Protein AF-0000000067868676 (afdb_homodimer)

InterPro domains:
  IPR002547 tRNA-binding domain [PF01588] (19-114)
  IPR002547 tRNA-binding domain [PS50886] (13-117)
  IPR008231 Probable chaperone CsaA [TIGR02222] (12-116)
  IPR012340 Nucleic acid-binding, OB-fold [G3DSA:2.40.50.140] (4-117)
  IPR012340 Nucleic acid-binding, OB-fold [SSF50249] (8-116)

Foldseek 3Di:
DPPPDDDDDDPVVVQVFFKFKWAWAFWDWDPPAPATWIWTWTQQDDVQGIWIDIGRQVVPDDGVVRHGFMFIWGQCDPWDDDDPDIGRIGTAADQDPVRHGDTDGDPDDDRRNDGDD/DPPPDDDDDDPVVVQVFFKFKWAWAFWDWDPPAPATWIWTWTQQDDVLGIWIDIGRQVVPDDGVRRHGFMFIWGQPDPWDDDDPDIGRIGTAADQDPVRHGDTDGDPDDDRRNDGDD

pLDDT: mean 93.86, std 10.02, range [31.0, 98.75]

Organism: Synechococcus elongatus (strain ATCC 33912 / PCC 7942 / FACHB-805) (NCBI:txid1140)

Sequence (234 aa):
MEVHPIETITFDKFLKVELRVGKIVDATEFVGARRPAYILHIDFGEEIGVKKSSAQITALYKPEELIGGLVVAVVNFPCKQIGLLMSDCLVTGFQSENREVALCILDKSVLLGSKLLMEVHPIETITFDKFLKVELRVGKIVDATEFVGARRPAYILHIDFGEEIGVKKSSAQITALYKPEELIGGLVVAVVNFPCKQIGLLMSDCLVTGFQSENREVALCILDKSVLLGSKLL

Secondary structure (DSSP, 8-state):
----------HHHHHTS-EEEEEEEEEEE-TT-SS--EEEEEE--TTT-EEEEEE--TTT--HHHHTT-EEEEE--SPPEEETTEEE--EE-EEE-TTSPEEEPB-SS---TTPBP-/----------HHHHHTS-EEEEEEEEEEE-TT-SS--EEEEEE--TTT-EEEEEE--TTT--HHHHTT-EEEEE--SPPEEETTEEE--EE-EEE-TTSPEEEPB-SS---TTPBP-

Radius of gyration: 17.65 Å; Cα contacts (8 Å, |Δi|>4): 571; chains: 2; bounding box: 46×52×44 Å

Solvent-accessible surface area (backbone atoms only — not comparable to full-atom values): 12564 Å² total; per-residue (Å²): 128,83,74,74,75,80,64,64,46,54,69,67,64,52,64,58,52,45,35,26,34,22,31,25,75,38,52,41,78,37,84,85,50,94,55,72,26,30,37,34,34,30,38,18,35,86,88,73,33,73,41,32,26,72,42,67,35,58,89,78,48,53,49,80,73,41,47,71,35,48,36,36,24,39,56,28,44,66,74,40,76,53,89,96,40,71,23,42,34,43,68,34,23,32,38,21,87,85,70,40,46,34,55,36,30,54,90,60,75,55,41,55,42,33,53,66,78,127,84,74,73,76,82,64,64,45,53,69,68,63,52,63,57,50,44,37,25,33,22,31,27,74,40,52,39,79,38,84,87,49,93,57,71,25,31,38,34,33,30,36,19,36,86,88,73,31,70,43,30,25,71,41,66,36,57,88,80,49,52,49,81,72,42,48,72,35,47,38,37,25,38,56,29,44,65,73,40,75,54,88,95,42,70,22,44,36,41,68,34,25,30,39,21,88,84,69,40,46,35,56,38,29,54,91,62,75,55,40,54,42,33,54,66,77

Structure (mmCIF, N/CA/C/O backbone):
data_AF-0000000067868676-model_v1
#
loop_
_entity.id
_entity.type
_entity.pdbx_description
1 polymer 'Secretion chaperone CsaA'
#
loop_
_atom_site.group_PDB
_atom_site.id
_atom_site.type_symbol
_atom_site.label_atom_id
_atom_site.label_alt_id
_atom_site.label_comp_id
_atom_site.label_asym_id
_atom_site.label_entity_id
_atom_site.label_seq_id
_atom_site.pdbx_PDB_ins_code
_atom_site.Cartn_x
_atom_site.Cartn_y
_atom_site.Cartn_z
_atom_site.occupancy
_atom_site.B_iso_or_equiv
_atom_site.auth_seq_id
_atom_site.auth_comp_id
_atom_site.auth_asym_id
_atom_site.auth_atom_id
_atom_site.pdbx_PDB_model_num
ATOM 1 N N . MET A 1 1 ? 29.391 4.324 6.445 1 31 1 MET A N 1
ATOM 2 C CA . MET A 1 1 ? 28.375 3.754 5.566 1 31 1 MET A CA 1
ATOM 3 C C . MET A 1 1 ? 27.719 4.836 4.707 1 31 1 MET A C 1
ATOM 5 O O . MET A 1 1 ? 27.172 5.805 5.234 1 31 1 MET A O 1
ATOM 9 N N . GLU A 1 2 ? 28.172 5.066 3.654 1 40.28 2 GLU A N 1
ATOM 10 C CA . GLU A 1 2 ? 27.75 6.191 2.814 1 40.28 2 GLU A CA 1
ATOM 11 C C . GLU A 1 2 ? 26.234 6.223 2.637 1 40.28 2 GLU A C 1
ATOM 13 O O . GLU A 1 2 ? 25.641 5.246 2.178 1 40.28 2 GLU A O 1
ATOM 18 N N . VAL A 1 3 ? 25.531 6.875 3.377 1 51.59 3 VAL A N 1
ATOM 19 C CA . VAL A 1 3 ? 24.078 6.965 3.25 1 51.59 3 VAL A CA 1
ATOM 20 C C . VAL A 1 3 ? 23.719 7.438 1.844 1 51.59 3 VAL A C 1
ATOM 22 O O . VAL A 1 3 ? 24.094 8.531 1.429 1 51.59 3 VAL A O 1
ATOM 25 N N . HIS A 1 4 ? 23.641 6.574 0.871 1 60.06 4 HIS A N 1
ATOM 26 C CA . HIS A 1 4 ? 23.156 7.035 -0.428 1 60.06 4 HIS A CA 1
ATOM 27 C C . HIS A 1 4 ? 21.875 7.844 -0.288 1 60.06 4 HIS A C 1
ATOM 29 O O . HIS A 1 4 ? 20.891 7.371 0.295 1 60.06 4 HIS A O 1
ATOM 35 N N . PRO A 1 5 ? 21.953 9.039 -0.525 1 73.19 5 PRO A N 1
ATOM 36 C CA . PRO A 1 5 ? 20.781 9.898 -0.345 1 73.19 5 PRO A CA 1
ATOM 37 C C . PRO A 1 5 ? 19.562 9.414 -1.117 1 73.19 5 PRO A C 1
ATOM 39 O O . PRO A 1 5 ? 19.703 8.852 -2.207 1 73.19 5 PRO A O 1
ATOM 42 N N . ILE A 1 6 ? 18.359 9.219 -0.528 1 82.94 6 ILE A N 1
ATOM 43 C CA . ILE A 1 6 ? 17.109 8.875 -1.195 1 82.94 6 ILE A CA 1
ATOM 44 C C . ILE A 1 6 ? 16.75 9.969 -2.197 1 82.94 6 ILE A C 1
ATOM 46 O O . ILE A 1 6 ? 16.625 11.141 -1.831 1 82.94 6 ILE A O 1
ATOM 50 N N . GLU A 1 7 ? 16.734 9.578 -3.525 1 91.62 7 GLU A N 1
ATOM 51 C CA . GLU A 1 7 ? 16.359 10.523 -4.57 1 91.62 7 GLU A CA 1
ATOM 52 C C . GLU A 1 7 ? 14.875 10.867 -4.488 1 91.62 7 GLU A C 1
ATOM 54 O O . GLU A 1 7 ? 14.031 9.984 -4.348 1 91.62 7 GLU A O 1
ATOM 59 N N . THR A 1 8 ? 14.602 12.156 -4.566 1 96.31 8 THR A N 1
ATOM 60 C CA . THR A 1 8 ? 13.211 12.586 -4.488 1 96.31 8 THR A CA 1
ATOM 61 C C . THR A 1 8 ? 12.492 12.336 -5.812 1 96.31 8 THR A C 1
ATOM 63 O O . THR A 1 8 ? 13.133 12.234 -6.863 1 96.31 8 THR A O 1
ATOM 66 N N . ILE A 1 9 ? 11.219 12.141 -5.734 1 96.44 9 ILE A N 1
ATOM 67 C CA . ILE A 1 9 ? 10.375 12.016 -6.918 1 96.44 9 ILE A CA 1
ATOM 68 C C . ILE A 1 9 ? 9.25 13.047 -6.863 1 96.44 9 ILE A C 1
ATOM 70 O O . ILE A 1 9 ? 8.945 13.594 -5.797 1 96.44 9 ILE A O 1
ATOM 74 N N . THR A 1 10 ? 8.672 13.305 -8.047 1 95.25 10 THR A N 1
ATOM 75 C CA . THR A 1 10 ? 7.504 14.172 -8.102 1 95.25 10 THR A CA 1
ATOM 76 C C . THR A 1 10 ? 6.223 13.375 -7.883 1 95.25 10 THR A C 1
ATOM 78 O O . THR A 1 10 ? 6.223 12.148 -8.016 1 95.25 10 THR A O 1
ATOM 81 N N . PHE A 1 11 ? 5.262 14.039 -7.555 1 95 11 PHE A N 1
ATOM 82 C CA . PHE A 1 11 ? 3.957 13.414 -7.395 1 95 11 PHE A CA 1
ATOM 83 C C . PHE A 1 11 ? 3.516 12.742 -8.688 1 95 11 PHE A C 1
ATOM 85 O O . PHE A 1 11 ? 2.945 11.648 -8.656 1 95 11 PHE A O 1
ATOM 92 N N . ASP A 1 12 ? 3.838 13.367 -9.789 1 95.19 12 ASP A N 1
ATOM 93 C CA . ASP A 1 12 ? 3.471 12.812 -11.086 1 95.19 12 ASP A CA 1
ATOM 94 C C . ASP A 1 12 ? 4.156 11.469 -11.328 1 95.19 12 ASP A C 1
ATOM 96 O O . ASP A 1 12 ? 3.559 10.555 -11.898 1 95.19 12 ASP A O 1
ATOM 100 N N . LYS A 1 13 ? 5.383 11.406 -10.992 1 95.31 13 LYS A N 1
ATOM 101 C CA . LYS A 1 13 ? 6.105 10.148 -11.141 1 95.31 13 LYS A CA 1
ATOM 102 C C . LYS A 1 13 ? 5.48 9.047 -10.281 1 95.31 13 LYS A C 1
ATOM 104 O O . LYS A 1 13 ? 5.379 7.898 -10.719 1 95.31 13 LYS A O 1
ATOM 109 N N . PHE A 1 14 ? 5.027 9.43 -9.078 1 97.19 14 PHE A N 1
ATOM 110 C CA . PHE A 1 14 ? 4.332 8.492 -8.203 1 97.19 14 PHE A CA 1
ATOM 111 C C . PHE A 1 14 ? 3.029 8.023 -8.836 1 97.19 14 PHE A C 1
ATOM 113 O O . PHE A 1 14 ? 2.721 6.828 -8.828 1 97.19 14 PHE A O 1
ATOM 120 N N . LEU A 1 15 ? 2.342 8.898 -9.484 1 95.69 15 LEU A N 1
ATOM 121 C CA . LEU A 1 15 ? 1.025 8.594 -10.031 1 95.69 15 LEU A CA 1
ATOM 122 C C . LEU A 1 15 ? 1.143 7.672 -11.242 1 95.69 15 LEU A C 1
ATOM 124 O O . LEU A 1 15 ? 0.156 7.062 -11.656 1 95.69 15 LEU A O 1
ATOM 128 N N . LYS A 1 16 ? 2.318 7.582 -11.781 1 96.44 16 LYS A N 1
ATOM 129 C CA . LYS A 1 16 ? 2.514 6.699 -12.922 1 96.44 16 LYS A CA 1
ATOM 130 C C . LYS A 1 16 ? 2.471 5.234 -12.5 1 96.44 16 LYS A C 1
ATOM 132 O O . LYS A 1 16 ? 2.26 4.352 -13.336 1 96.44 16 LYS A O 1
ATOM 137 N N . VAL A 1 17 ? 2.771 5.023 -11.242 1 97.69 17 VAL A N 1
ATOM 138 C CA . VAL A 1 17 ? 2.631 3.666 -10.719 1 97.69 17 VAL A CA 1
ATOM 139 C C . VAL A 1 17 ? 1.165 3.383 -10.398 1 97.69 17 VAL A C 1
ATOM 141 O O . VAL A 1 17 ? 0.571 4.043 -9.547 1 97.69 17 VAL A O 1
ATOM 144 N N . GLU A 1 18 ? 0.631 2.443 -11.102 1 97.94 18 GLU A N 1
ATOM 145 C CA . GLU A 1 18 ? -0.762 2.082 -10.867 1 97.94 18 GLU A CA 1
ATOM 146 C C . GLU A 1 18 ? -0.879 1.043 -9.75 1 97.94 18 GLU A C 1
ATOM 148 O O . GLU A 1 18 ? -0.951 -0.158 -10.023 1 97.94 18 GLU A O 1
ATOM 153 N N . LEU A 1 19 ? -0.94 1.564 -8.523 1 98.5 19 LEU A N 1
ATOM 154 C CA . LEU A 1 19 ? -1.227 0.739 -7.352 1 98.5 19 LEU A CA 1
ATOM 155 C C . LEU A 1 19 ? -2.721 0.728 -7.047 1 98.5 19 LEU A C 1
ATOM 157 O O . LEU A 1 19 ? -3.299 1.766 -6.719 1 98.5 19 LEU A O 1
ATOM 161 N N . ARG A 1 20 ? -3.291 -0.424 -7.125 1 98.44 20 ARG A N 1
ATOM 162 C CA . ARG A 1 20 ? -4.738 -0.572 -7.023 1 98.44 20 ARG A CA 1
ATOM 163 C C . ARG A 1 20 ? -5.113 -1.608 -5.969 1 98.44 20 ARG A C 1
ATOM 165 O O . ARG A 1 20 ? -4.363 -2.561 -5.734 1 98.44 20 ARG A O 1
ATOM 172 N N . VAL A 1 21 ? -6.258 -1.355 -5.406 1 98.62 21 VAL A N 1
ATOM 173 C CA . VAL A 1 21 ? -6.766 -2.328 -4.445 1 98.62 21 VAL A CA 1
ATOM 174 C C . VAL A 1 21 ? -7.715 -3.299 -5.148 1 98.62 21 VAL A C 1
ATOM 176 O O . VAL A 1 21 ? -8.516 -2.891 -5.996 1 98.62 21 VAL A O 1
ATOM 179 N N . GLY A 1 22 ? -7.559 -4.559 -4.844 1 98.5 22 GLY A N 1
ATOM 180 C CA . GLY A 1 22 ? -8.414 -5.605 -5.379 1 98.5 22 GLY A CA 1
ATOM 181 C C . GLY A 1 22 ? -8.781 -6.66 -4.352 1 98.5 22 GLY A C 1
ATOM 182 O O . GLY A 1 22 ? -8.195 -6.703 -3.268 1 98.5 22 GLY A O 1
ATOM 183 N N . LYS A 1 23 ? -9.758 -7.441 -4.699 1 98.62 23 LYS A N 1
ATOM 184 C CA . LYS A 1 23 ? -10.219 -8.539 -3.854 1 98.62 23 LYS A CA 1
ATOM 185 C C . LYS A 1 23 ? -9.758 -9.891 -4.402 1 98.62 23 LYS A C 1
ATOM 187 O O . LYS A 1 23 ? -9.969 -10.188 -5.582 1 98.62 23 LYS A O 1
ATOM 192 N N . ILE A 1 24 ? -9.109 -10.664 -3.559 1 98.75 24 ILE A N 1
ATOM 193 C CA . ILE A 1 24 ? -8.711 -12 -3.986 1 98.75 24 ILE A CA 1
ATOM 194 C C . ILE A 1 24 ? -9.945 -12.875 -4.16 1 98.75 24 ILE A C 1
ATOM 196 O O . ILE A 1 24 ? -10.711 -13.078 -3.215 1 98.75 24 ILE A O 1
ATOM 200 N N . VAL A 1 25 ? -10.102 -13.461 -5.289 1 98.75 25 VAL A N 1
ATOM 201 C CA . VAL A 1 25 ? -11.297 -14.266 -5.551 1 98.75 25 VAL A CA 1
ATOM 202 C C . VAL A 1 25 ? -10.906 -15.734 -5.703 1 98.75 25 VAL A C 1
ATOM 204 O O . VAL A 1 25 ? -11.766 -16.625 -5.652 1 98.75 25 VAL A O 1
ATOM 207 N N . ASP A 1 26 ? -9.633 -15.984 -5.91 1 98.62 26 ASP A N 1
ATOM 208 C CA . ASP A 1 26 ? -9.102 -17.344 -5.961 1 98.62 26 ASP A CA 1
ATOM 209 C C . ASP A 1 26 ? -7.633 -17.375 -5.539 1 98.62 26 ASP A C 1
ATOM 211 O O . ASP A 1 26 ? -6.887 -16.438 -5.793 1 98.62 26 ASP A O 1
ATOM 215 N N . ALA A 1 27 ? -7.273 -18.438 -4.91 1 98.5 27 ALA A N 1
ATOM 216 C CA . ALA A 1 27 ? -5.91 -18.672 -4.449 1 98.5 27 ALA A CA 1
ATOM 217 C C . ALA A 1 27 ? -5.578 -20.156 -4.461 1 98.5 27 ALA A C 1
ATOM 219 O O . ALA A 1 27 ? -6.25 -20.953 -3.803 1 98.5 27 ALA A O 1
ATOM 220 N N . THR A 1 28 ? -4.59 -20.484 -5.176 1 97.5 28 THR A N 1
ATOM 221 C CA . THR A 1 28 ? -4.191 -21.875 -5.281 1 97.5 28 THR A CA 1
ATOM 222 C C . THR A 1 28 ? -2.674 -22.016 -5.234 1 97.5 28 THR A C 1
ATOM 224 O O . THR A 1 28 ? -1.951 -21.047 -5.5 1 97.5 28 THR A O 1
ATOM 227 N N . GLU A 1 29 ? -2.229 -23.203 -4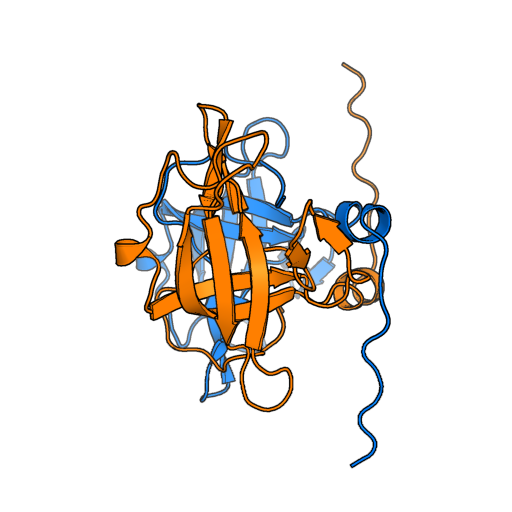.855 1 97 29 GLU A N 1
ATOM 228 C CA . GLU A 1 29 ? -0.792 -23.453 -4.867 1 97 29 GLU A CA 1
ATOM 229 C C . GLU A 1 29 ? -0.238 -23.406 -6.289 1 97 29 GLU A C 1
ATOM 231 O O . GLU A 1 29 ? -0.875 -23.906 -7.223 1 97 29 GLU A O 1
ATOM 236 N N . PHE A 1 30 ? 0.857 -22.766 -6.453 1 95.81 30 PHE A N 1
ATOM 237 C CA . PHE A 1 30 ? 1.561 -22.781 -7.73 1 95.81 30 PHE A CA 1
ATOM 238 C C . PHE A 1 30 ? 2.449 -24.016 -7.848 1 95.81 30 PHE A C 1
ATOM 240 O O . PHE A 1 30 ? 3.639 -23.953 -7.527 1 95.81 30 PHE A O 1
ATOM 247 N N . VAL A 1 31 ? 1.905 -24.984 -8.469 1 91.62 31 VAL A N 1
ATOM 248 C CA . VAL A 1 31 ? 2.627 -26.25 -8.609 1 91.62 31 VAL A CA 1
ATOM 249 C C . VAL A 1 31 ? 3.748 -26.094 -9.633 1 91.62 31 VAL A C 1
ATOM 251 O O . VAL A 1 31 ? 3.521 -25.578 -10.734 1 91.62 31 VAL A O 1
ATOM 254 N N . GLY A 1 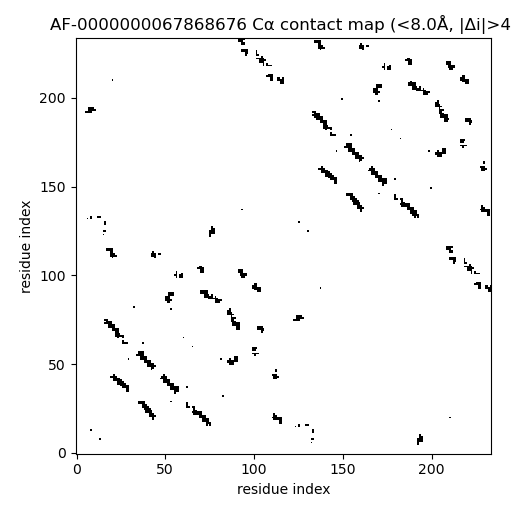32 ? 4.984 -26.391 -9.195 1 88.56 32 GLY A N 1
ATOM 255 C CA . GLY A 1 32 ? 6.098 -26.328 -10.133 1 88.56 32 GLY A CA 1
ATOM 256 C C . GLY A 1 32 ? 6.918 -25.062 -9.992 1 88.56 32 GLY A C 1
ATOM 257 O O . GLY A 1 32 ? 7.938 -24.891 -10.664 1 88.56 32 GLY A O 1
ATOM 258 N N . ALA A 1 33 ? 6.445 -24.234 -9.156 1 89 33 ALA A N 1
ATOM 259 C CA . ALA A 1 33 ? 7.211 -23 -8.93 1 89 33 ALA A CA 1
ATOM 260 C C . ALA A 1 33 ? 8.562 -23.312 -8.297 1 89 33 ALA A C 1
ATOM 262 O O . ALA A 1 33 ? 8.68 -24.234 -7.48 1 89 33 ALA A O 1
ATOM 263 N N . ARG A 1 34 ? 9.5 -22.562 -8.633 1 88.69 34 ARG A N 1
ATOM 264 C CA . ARG A 1 34 ? 10.828 -22.719 -8.055 1 88.69 34 ARG A CA 1
ATOM 265 C C . ARG A 1 34 ? 10.805 -22.516 -6.543 1 88.69 34 ARG A C 1
ATOM 267 O O . ARG A 1 34 ? 11.43 -23.266 -5.793 1 88.69 34 ARG A O 1
ATOM 274 N N . ARG A 1 35 ? 10.094 -21.531 -6.148 1 91.94 35 ARG A N 1
ATOM 275 C CA . ARG A 1 35 ? 9.82 -21.266 -4.738 1 91.94 35 ARG A CA 1
ATOM 276 C C . ARG A 1 35 ? 8.32 -21.312 -4.453 1 91.94 35 ARG A C 1
ATOM 278 O O . ARG A 1 35 ? 7.512 -20.891 -5.281 1 91.94 35 ARG A O 1
ATOM 285 N N . PRO A 1 36 ? 8.039 -21.766 -3.283 1 95.94 36 PRO A N 1
ATOM 286 C CA . PRO A 1 36 ? 6.613 -21.859 -2.963 1 95.94 36 PRO A CA 1
ATOM 287 C C . PRO A 1 36 ? 5.879 -20.547 -3.178 1 95.94 36 PRO A C 1
ATOM 289 O O . PRO A 1 36 ? 6.316 -19.5 -2.68 1 95.94 36 PRO A O 1
ATOM 292 N N . ALA A 1 37 ? 4.77 -20.672 -3.867 1 96.94 37 ALA A N 1
ATOM 293 C CA . ALA A 1 37 ? 3.979 -19.5 -4.199 1 96.94 37 ALA A CA 1
ATOM 294 C C . ALA A 1 37 ? 2.516 -19.859 -4.43 1 96.94 37 ALA A C 1
ATOM 296 O O . ALA A 1 37 ? 2.18 -21.047 -4.559 1 96.94 37 ALA A O 1
ATOM 297 N N . TYR A 1 38 ? 1.744 -18.875 -4.367 1 97.69 38 TYR A N 1
ATOM 298 C CA . TYR A 1 38 ? 0.343 -19.031 -4.742 1 97.69 38 TYR A CA 1
ATOM 299 C C . TYR A 1 38 ? 0.058 -18.359 -6.082 1 97.69 38 TYR A C 1
ATOM 301 O O . TYR A 1 38 ? 0.666 -17.344 -6.414 1 97.69 38 TYR A O 1
ATOM 309 N N . ILE A 1 39 ? -0.845 -18.938 -6.82 1 97.5 39 ILE A N 1
ATOM 310 C CA . ILE A 1 39 ? -1.511 -18.234 -7.914 1 97.5 39 ILE A CA 1
ATOM 311 C C . ILE A 1 39 ? -2.752 -17.516 -7.387 1 97.5 39 ILE A C 1
ATOM 313 O O . ILE A 1 39 ? -3.637 -18.141 -6.801 1 97.5 39 ILE A O 1
ATOM 317 N N . LEU A 1 40 ? -2.762 -16.25 -7.633 1 98.25 40 LEU A N 1
ATOM 318 C CA . LEU A 1 40 ? -3.881 -15.453 -7.152 1 98.25 40 LEU A CA 1
ATOM 319 C C . LEU A 1 40 ? -4.668 -14.867 -8.32 1 98.25 40 LEU A C 1
ATOM 321 O O . LEU A 1 40 ? -4.082 -14.422 -9.312 1 98.25 40 LEU A O 1
ATOM 325 N N . HIS A 1 41 ? -5.941 -14.922 -8.195 1 98.62 41 HIS A N 1
ATOM 326 C CA . HIS A 1 41 ? -6.852 -14.125 -9.016 1 98.62 41 HIS A CA 1
ATOM 327 C C . HIS A 1 41 ? -7.453 -12.977 -8.211 1 98.62 41 HIS A C 1
ATOM 329 O O . HIS A 1 41 ? -8.023 -13.195 -7.137 1 98.62 41 HIS A O 1
ATOM 335 N N . ILE A 1 42 ? -7.281 -11.844 -8.781 1 98.69 42 ILE A N 1
ATOM 336 C CA . ILE A 1 42 ? -7.676 -10.656 -8.023 1 98.69 42 ILE A CA 1
ATOM 337 C C . ILE A 1 42 ? -8.656 -9.82 -8.844 1 98.69 42 ILE A C 1
ATOM 339 O O . ILE A 1 42 ? -8.367 -9.469 -9.992 1 98.69 42 ILE A O 1
ATOM 343 N N . ASP A 1 43 ? -9.812 -9.469 -8.234 1 98.75 43 ASP A N 1
ATOM 344 C CA . ASP A 1 43 ? -10.828 -8.617 -8.852 1 98.75 43 ASP A CA 1
ATOM 345 C C . ASP A 1 43 ? -10.594 -7.148 -8.508 1 98.75 43 ASP A C 1
ATOM 347 O O . ASP A 1 43 ? -10.672 -6.754 -7.344 1 98.75 43 ASP A O 1
ATOM 351 N N . PHE A 1 44 ? -10.383 -6.34 -9.516 1 98.44 44 PHE A N 1
ATOM 352 C CA . PHE A 1 44 ? -10.133 -4.914 -9.328 1 98.44 44 PHE A CA 1
ATOM 353 C C . PHE A 1 44 ? -11.344 -4.094 -9.766 1 98.44 44 PHE A C 1
ATOM 355 O O . PHE A 1 44 ? -11.219 -2.9 -10.055 1 98.44 44 PHE A O 1
ATOM 362 N N . GLY A 1 45 ? -12.422 -4.727 -9.82 1 97.56 45 GLY A N 1
ATOM 363 C CA . GLY A 1 45 ? -13.625 -4.023 -10.227 1 97.56 45 GLY A CA 1
ATOM 364 C C . GLY A 1 45 ? -13.852 -4.047 -11.727 1 97.56 45 GLY A C 1
ATOM 365 O O . GLY A 1 45 ? -13.039 -4.594 -12.477 1 97.56 45 GLY A O 1
ATOM 366 N N . GLU A 1 46 ? -14.891 -3.441 -12.219 1 95.38 46 GLU A N 1
ATOM 367 C CA . GLU A 1 46 ? -15.383 -3.553 -13.586 1 95.38 46 GLU A CA 1
ATOM 368 C C . GLU A 1 46 ? -14.406 -2.926 -14.578 1 95.38 46 GLU A C 1
ATOM 370 O O . GLU A 1 46 ? -14.219 -3.439 -15.688 1 95.38 46 GLU A O 1
ATOM 375 N N . GLU A 1 47 ? -13.82 -1.896 -14.18 1 94.38 47 GLU A N 1
ATOM 376 C CA . GLU A 1 47 ? -12.969 -1.147 -15.102 1 94.38 47 GLU A CA 1
ATOM 377 C C . GLU A 1 47 ? -11.688 -1.916 -15.414 1 94.38 47 GLU A C 1
ATOM 379 O O . GLU A 1 47 ? -11.273 -1.995 -16.578 1 94.38 47 GLU A O 1
ATOM 384 N N . ILE A 1 48 ? -11.141 -2.547 -14.453 1 96.06 48 ILE A N 1
ATOM 385 C CA . ILE A 1 48 ? -9.859 -3.225 -14.633 1 96.06 48 ILE A CA 1
ATOM 386 C C . ILE A 1 48 ? -10.086 -4.723 -14.828 1 96.06 48 ILE A C 1
ATOM 388 O O . ILE A 1 48 ? -9.375 -5.371 -15.594 1 96.06 48 ILE A O 1
ATOM 392 N N . GLY A 1 49 ? -11.031 -5.238 -14.117 1 97.44 49 GLY A N 1
ATOM 393 C CA . GLY A 1 49 ? -11.336 -6.656 -14.211 1 97.44 49 GLY A CA 1
ATOM 394 C C . GLY A 1 49 ? -10.492 -7.52 -13.297 1 97.44 49 GLY A C 1
ATOM 395 O O . GLY A 1 49 ? -9.953 -7.031 -12.297 1 97.44 49 GLY A O 1
ATOM 396 N N . VAL A 1 50 ? -10.5 -8.836 -13.57 1 98.19 50 VAL A N 1
ATOM 397 C CA . VAL A 1 50 ? -9.742 -9.797 -12.773 1 98.19 50 VAL A CA 1
ATOM 398 C C . VAL A 1 50 ? -8.352 -9.984 -13.367 1 98.19 50 VAL A C 1
ATOM 400 O O . VAL A 1 50 ? -8.203 -10.156 -14.578 1 98.19 50 VAL A O 1
ATOM 403 N N . LYS A 1 51 ? -7.375 -9.898 -12.547 1 97.62 51 LYS A N 1
ATOM 404 C CA . LYS A 1 51 ? -5.992 -10.133 -12.953 1 97.62 51 LYS A CA 1
ATOM 405 C C . LYS A 1 51 ? -5.383 -11.305 -12.18 1 97.62 51 LYS A C 1
ATOM 407 O O . LYS A 1 51 ? -5.859 -11.648 -11.094 1 97.62 51 LYS A O 1
ATOM 412 N N . LYS A 1 52 ? -4.312 -11.836 -12.773 1 96.69 52 LYS A N 1
ATOM 413 C CA . LYS A 1 52 ? -3.611 -12.977 -12.188 1 96.69 52 LYS A CA 1
ATOM 414 C C . LYS A 1 52 ? -2.215 -12.578 -11.711 1 96.69 52 LYS A C 1
ATOM 416 O O . LYS A 1 52 ? -1.542 -11.773 -12.359 1 96.69 52 LYS A O 1
ATOM 421 N N . SER A 1 53 ? -1.849 -13.195 -10.609 1 96.88 53 SER A N 1
ATOM 422 C CA . SER A 1 53 ? -0.51 -12.961 -10.07 1 96.88 53 SER A CA 1
ATOM 423 C C . SER A 1 53 ? 0.043 -14.219 -9.406 1 96.88 53 SER A C 1
ATOM 425 O O . SER A 1 53 ? -0.719 -15.07 -8.945 1 96.88 53 SER A O 1
ATOM 427 N N . SER A 1 54 ? 1.318 -14.258 -9.383 1 95.62 54 SER A N 1
ATOM 428 C CA . SER A 1 54 ? 2.027 -15.188 -8.516 1 95.62 54 SER A CA 1
ATOM 429 C C . SER A 1 54 ? 2.623 -14.477 -7.305 1 95.62 54 SER A C 1
ATOM 431 O O . SER A 1 54 ? 3.189 -13.383 -7.438 1 95.62 54 SER A O 1
ATOM 433 N N . ALA A 1 55 ? 2.463 -15.094 -6.141 1 95.94 55 ALA A N 1
ATOM 434 C CA . ALA A 1 55 ? 2.934 -14.43 -4.926 1 95.94 55 ALA A CA 1
ATOM 435 C C . ALA A 1 55 ? 3.604 -15.422 -3.984 1 95.94 55 ALA A C 1
ATOM 437 O O . ALA A 1 55 ? 2.998 -16.422 -3.598 1 95.94 55 ALA A O 1
ATOM 438 N N . GLN A 1 56 ? 4.789 -15.117 -3.656 1 96.06 56 GLN A N 1
ATOM 439 C CA . GLN A 1 56 ? 5.535 -15.945 -2.713 1 96.06 56 GLN A CA 1
ATOM 440 C C . GLN A 1 56 ? 5.195 -15.57 -1.271 1 96.06 56 GLN A C 1
ATOM 442 O O . GLN A 1 56 ? 6.043 -15.039 -0.547 1 96.06 56 GLN A O 1
ATOM 447 N N . ILE A 1 57 ? 4.004 -15.891 -0.829 1 97.38 57 ILE A N 1
ATOM 448 C CA . ILE A 1 57 ? 3.496 -15.461 0.471 1 97.38 57 ILE A CA 1
ATOM 449 C C . ILE A 1 57 ? 3.068 -16.688 1.283 1 97.38 57 ILE A C 1
ATOM 451 O O . ILE A 1 57 ? 2.219 -16.578 2.172 1 97.38 57 ILE A O 1
ATOM 455 N N . THR A 1 58 ? 3.629 -17.828 1.062 1 97.19 58 THR A N 1
ATOM 456 C CA . THR A 1 58 ? 3.176 -19.094 1.623 1 97.19 58 THR A CA 1
ATOM 457 C C . THR A 1 58 ? 3.586 -19.219 3.088 1 97.19 58 THR A C 1
ATOM 459 O O . THR A 1 58 ? 3.018 -20.016 3.834 1 97.19 58 THR A O 1
ATOM 462 N N . ALA A 1 59 ? 4.57 -18.484 3.484 1 96.5 59 ALA A N 1
ATOM 463 C CA . ALA A 1 59 ? 5.074 -18.609 4.848 1 96.5 59 ALA A CA 1
ATOM 464 C C . ALA A 1 59 ? 4.0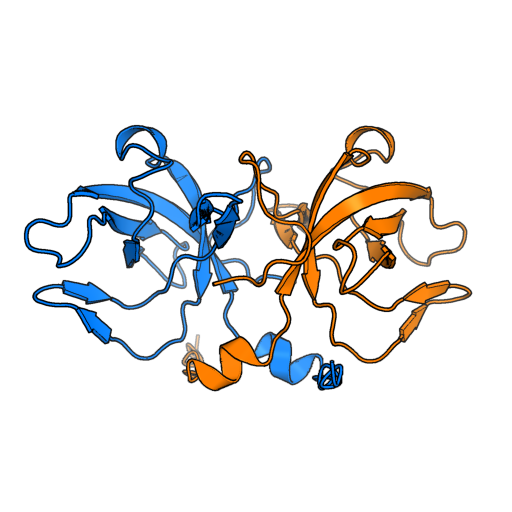94 -18 5.852 1 96.5 59 ALA A C 1
ATOM 466 O O . ALA A 1 59 ? 4.004 -18.469 6.992 1 96.5 59 ALA A O 1
ATOM 467 N N . LEU A 1 60 ? 3.307 -17 5.391 1 97.12 60 LEU A N 1
ATOM 468 C CA . LEU A 1 60 ? 2.516 -16.25 6.359 1 97.12 60 LEU A CA 1
ATOM 469 C C . LEU A 1 60 ? 1.023 -16.453 6.117 1 97.12 60 LEU A C 1
ATOM 471 O O . LEU A 1 60 ? 0.199 -16.094 6.961 1 97.12 60 LEU A O 1
ATOM 475 N N . TYR A 1 61 ? 0.688 -17.047 4.961 1 97.44 61 TYR A N 1
ATOM 476 C CA . TYR A 1 61 ? -0.726 -17.125 4.605 1 97.44 61 TYR A CA 1
ATOM 477 C C . TYR A 1 61 ? -1.079 -18.484 4.039 1 97.44 61 TYR A C 1
ATOM 479 O O . TYR A 1 61 ? -0.284 -19.094 3.316 1 97.44 61 TYR A O 1
ATOM 487 N N . LYS A 1 62 ? -2.314 -18.875 4.301 1 97.69 62 LYS A N 1
ATOM 488 C CA . LYS A 1 62 ? -2.936 -20.016 3.617 1 97.69 62 LYS A CA 1
ATOM 489 C C . LYS A 1 62 ? -3.939 -19.531 2.57 1 97.69 62 LYS A C 1
ATOM 491 O O . LYS A 1 62 ? -4.57 -18.484 2.734 1 97.69 62 LYS A O 1
ATOM 496 N N . PRO A 1 63 ? -4.078 -20.297 1.556 1 97.62 63 PRO A N 1
ATOM 497 C CA . PRO A 1 63 ? -4.977 -19.875 0.479 1 97.62 63 PRO A CA 1
ATOM 498 C C . PRO A 1 63 ? -6.375 -19.516 0.98 1 97.62 63 PRO A C 1
ATOM 500 O O . PRO A 1 63 ? -6.949 -18.5 0.572 1 97.62 63 PRO A O 1
ATOM 503 N N . GLU A 1 64 ? -6.895 -20.328 1.883 1 97 64 GLU A N 1
ATOM 504 C CA . GLU A 1 64 ? -8.258 -20.141 2.365 1 97 64 GLU A CA 1
ATOM 505 C C . GLU A 1 64 ? -8.414 -18.828 3.127 1 97 64 GLU A C 1
ATOM 507 O O . GLU A 1 64 ? 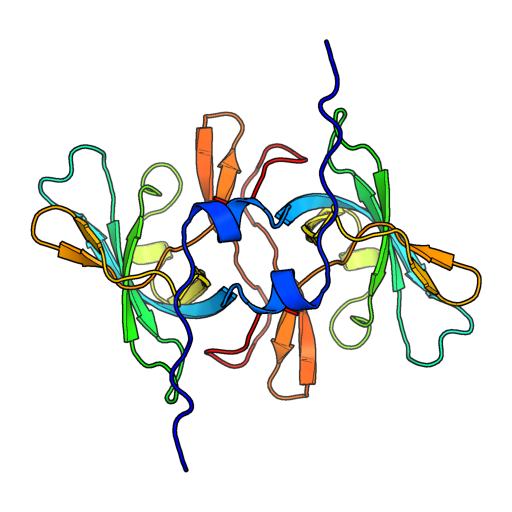-9.492 -18.234 3.145 1 97 64 GLU A O 1
ATOM 512 N N . GLU A 1 65 ? -7.371 -18.297 3.707 1 96.38 65 GLU A N 1
ATOM 513 C CA . GLU A 1 65 ? -7.391 -17.062 4.477 1 96.38 65 GLU A CA 1
ATOM 514 C C . GLU A 1 65 ? -7.32 -15.844 3.562 1 96.38 65 GLU A C 1
ATOM 516 O O . GLU A 1 65 ? -7.637 -14.727 3.98 1 96.38 65 GLU A O 1
ATOM 521 N N . LEU A 1 66 ? -6.883 -16.141 2.408 1 98 66 LEU A N 1
ATOM 522 C CA . LEU A 1 66 ? -6.633 -15.047 1.475 1 98 66 LEU A CA 1
ATOM 523 C C . LEU A 1 66 ? -7.891 -14.695 0.688 1 98 66 LEU A C 1
ATOM 525 O O . LEU A 1 66 ? -8.125 -13.531 0.356 1 98 66 LEU A O 1
ATOM 529 N N . ILE A 1 67 ? -8.703 -15.727 0.443 1 98.44 67 ILE A N 1
ATOM 530 C CA . ILE A 1 67 ? -9.867 -15.539 -0.416 1 98.44 67 ILE A CA 1
ATOM 531 C C . ILE A 1 67 ? -10.844 -14.57 0.244 1 98.44 67 ILE A C 1
ATOM 533 O O . ILE A 1 67 ? -11.172 -14.719 1.422 1 98.44 67 ILE A O 1
ATOM 537 N N . GLY A 1 68 ? -11.219 -13.562 -0.446 1 97.81 68 GLY A N 1
ATOM 538 C CA . GLY A 1 68 ? -12.133 -12.547 0.052 1 97.81 68 GLY A CA 1
ATOM 539 C C . GLY A 1 68 ? -11.43 -11.328 0.609 1 97.81 68 GLY A C 1
ATOM 540 O O . GLY A 1 68 ? -12.055 -10.281 0.821 1 97.81 68 GLY A O 1
ATOM 541 N N . GLY A 1 69 ? -10.141 -11.469 0.856 1 97.44 69 GLY A N 1
ATOM 542 C CA . GLY A 1 69 ? -9.367 -10.359 1.398 1 97.44 69 GLY A CA 1
ATOM 543 C C . GLY A 1 69 ? -8.977 -9.336 0.353 1 97.44 69 GLY A C 1
ATOM 544 O O . GLY A 1 69 ? -8.914 -9.648 -0.839 1 97.44 69 GLY A O 1
ATOM 545 N N . LEU A 1 70 ? -8.789 -8.094 0.792 1 98.25 70 LEU A N 1
ATOM 546 C CA . LEU A 1 70 ? -8.297 -7.02 -0.069 1 98.25 70 LEU A CA 1
ATOM 547 C C . LEU A 1 70 ? -6.773 -6.965 -0.059 1 98.25 70 LEU A C 1
ATOM 549 O O . LEU A 1 70 ? -6.148 -7.152 0.987 1 98.25 70 LEU A O 1
ATOM 553 N N . VAL A 1 71 ? -6.223 -6.703 -1.247 1 98.5 71 VAL A N 1
ATOM 554 C CA . VAL A 1 71 ? -4.777 -6.578 -1.394 1 98.5 71 VAL A CA 1
ATOM 555 C C . VAL A 1 71 ? -4.453 -5.414 -2.328 1 98.5 71 VAL A C 1
ATOM 557 O O . VAL A 1 71 ? -5.328 -4.914 -3.037 1 98.5 71 VAL A O 1
ATOM 560 N N . VAL A 1 72 ? -3.197 -5.031 -2.287 1 98.69 72 VAL A N 1
ATOM 561 C CA . VAL A 1 72 ? -2.705 -3.947 -3.131 1 98.69 72 VAL A CA 1
ATOM 562 C C . VAL A 1 72 ? -1.731 -4.504 -4.168 1 98.69 72 VAL A C 1
ATOM 564 O O . VAL A 1 72 ? -0.842 -5.289 -3.836 1 98.69 72 VAL A O 1
ATOM 567 N N . ALA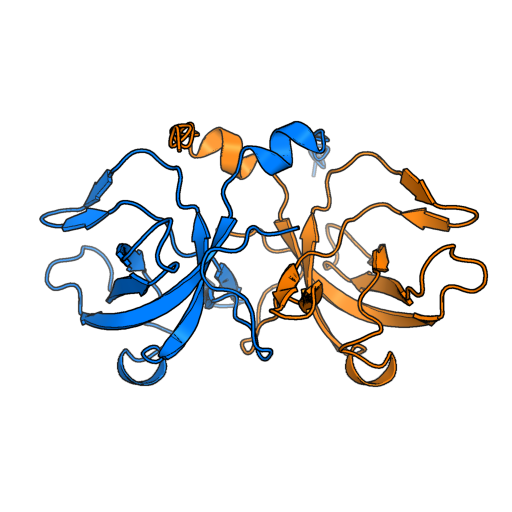 A 1 73 ? -1.924 -4.102 -5.43 1 98.62 73 ALA A N 1
ATOM 568 C CA . ALA A 1 73 ? -1.069 -4.613 -6.496 1 98.62 73 ALA A CA 1
ATOM 569 C C . ALA A 1 73 ? -0.725 -3.516 -7.5 1 98.62 73 ALA A C 1
ATOM 571 O O . ALA A 1 73 ? -1.5 -2.574 -7.688 1 98.62 73 ALA A O 1
ATOM 572 N N . VAL A 1 74 ? 0.432 -3.633 -8.039 1 98.44 74 VAL A N 1
ATOM 573 C CA . VAL A 1 74 ? 0.746 -2.865 -9.242 1 98.44 74 VAL A CA 1
ATOM 574 C C . VAL A 1 74 ? 0.091 -3.516 -10.453 1 98.44 74 VAL A C 1
ATOM 576 O O . VAL A 1 74 ? 0.302 -4.699 -10.727 1 98.44 74 VAL A O 1
ATOM 579 N N . VAL A 1 75 ? -0.681 -2.693 -11.258 1 98 75 VAL A N 1
ATOM 580 C CA . VAL A 1 75 ? -1.471 -3.348 -12.297 1 98 75 VAL A CA 1
ATOM 581 C C . VAL A 1 75 ? -0.981 -2.906 -13.672 1 98 75 VAL A C 1
ATOM 583 O O . VAL A 1 75 ? -1.558 -3.285 -14.695 1 98 75 VAL A O 1
ATOM 586 N N . ASN A 1 76 ? 0.08 -2.135 -13.695 1 97.56 76 ASN A N 1
ATOM 587 C CA . ASN A 1 76 ? 0.486 -1.648 -15.008 1 97.56 76 ASN A CA 1
ATOM 588 C C . ASN A 1 76 ? 1.933 -2.02 -15.32 1 97.56 76 ASN A C 1
ATOM 590 O O . ASN A 1 76 ? 2.66 -1.238 -15.938 1 97.56 76 ASN A O 1
ATOM 594 N N . PHE A 1 77 ? 2.379 -3.119 -14.875 1 96.75 77 PHE A N 1
ATOM 595 C CA . PHE A 1 77 ? 3.574 -3.742 -15.43 1 96.75 77 PHE A CA 1
ATOM 596 C C . PHE A 1 77 ? 3.25 -4.469 -16.734 1 96.75 77 PHE A C 1
ATOM 598 O O . PHE A 1 77 ? 2.119 -4.91 -16.938 1 96.75 77 PHE A O 1
ATOM 605 N N . PRO A 1 78 ? 4.293 -4.551 -17.547 1 94.12 78 PRO A N 1
ATOM 606 C CA . PRO A 1 78 ? 4.059 -5.445 -18.672 1 94.12 78 PRO A CA 1
ATOM 607 C C . PRO A 1 78 ? 3.76 -6.879 -18.25 1 94.12 78 PRO A C 1
ATOM 609 O O . PRO A 1 78 ? 4.238 -7.324 -17.203 1 94.12 78 PRO A O 1
ATOM 612 N N . CYS A 1 79 ? 2.932 -7.52 -19.047 1 93.12 79 CYS A N 1
ATOM 613 C CA . CYS A 1 79 ? 2.639 -8.922 -18.75 1 93.12 79 CYS A CA 1
ATOM 614 C C . CYS A 1 79 ? 3.922 -9.734 -18.656 1 93.12 79 CYS A C 1
ATOM 616 O O . CYS A 1 79 ? 4.832 -9.562 -19.469 1 93.12 79 CYS A O 1
ATOM 618 N N . LYS A 1 80 ? 3.955 -10.531 -17.594 1 91.56 80 LYS A N 1
ATOM 619 C CA . LYS A 1 80 ? 5.133 -11.375 -17.391 1 91.56 80 LYS A CA 1
ATOM 620 C C . LYS A 1 80 ? 4.754 -12.852 -17.375 1 91.56 80 LYS A C 1
ATOM 622 O O . LYS A 1 80 ? 3.736 -13.234 -16.797 1 91.56 80 LYS A O 1
ATOM 627 N N . GLN A 1 81 ? 5.566 -13.594 -18.016 1 91 81 GLN A N 1
ATOM 628 C CA . GLN A 1 81 ? 5.395 -15.047 -18 1 91 81 GLN A CA 1
ATOM 629 C C . GLN A 1 81 ? 6.223 -15.68 -16.891 1 91 81 GLN A C 1
ATOM 631 O O . GLN A 1 81 ? 7.445 -15.523 -16.859 1 91 81 GLN A O 1
ATOM 636 N N . ILE A 1 82 ? 5.566 -16.281 -16.078 1 88.19 82 ILE A N 1
ATOM 637 C CA . ILE A 1 82 ? 6.207 -17.047 -15.016 1 88.19 82 ILE A CA 1
ATOM 638 C C . ILE A 1 82 ? 5.895 -18.531 -15.18 1 88.19 82 ILE A C 1
ATOM 640 O O . ILE A 1 82 ? 4.824 -19 -14.773 1 88.19 82 ILE A O 1
ATOM 644 N N . GLY A 1 83 ? 6.898 -19.25 -15.664 1 84.06 83 GLY A N 1
ATOM 645 C CA . GLY A 1 83 ? 6.578 -20.625 -16.031 1 84.06 83 GLY A CA 1
ATOM 646 C C . GLY A 1 83 ? 5.438 -20.719 -17.031 1 84.06 83 GLY A C 1
ATOM 647 O O . GLY A 1 83 ? 5.504 -20.141 -18.109 1 84.06 83 GLY A O 1
ATOM 648 N N . LEU A 1 84 ? 4.387 -21.438 -16.547 1 84.12 84 LEU A N 1
ATOM 649 C CA . LEU A 1 84 ? 3.24 -21.641 -17.438 1 84.12 84 LEU A CA 1
ATOM 650 C C . LEU A 1 84 ? 2.152 -20.609 -17.141 1 84.12 84 LEU A C 1
ATOM 652 O O . LEU A 1 84 ? 1.071 -20.656 -17.734 1 84.12 84 LEU A O 1
ATOM 656 N N . LEU A 1 85 ? 2.561 -19.719 -16.203 1 90.12 85 LEU A N 1
ATOM 657 C CA . LEU A 1 85 ? 1.568 -18.734 -15.789 1 90.12 85 LEU A CA 1
ATOM 658 C C . LEU A 1 85 ? 1.913 -17.359 -16.344 1 90.12 85 LEU A C 1
ATOM 660 O O . LEU A 1 85 ? 3.074 -16.953 -16.297 1 90.12 85 LEU A O 1
ATOM 664 N N . MET A 1 86 ? 0.863 -16.703 -16.891 1 92.12 86 MET A N 1
ATOM 665 C CA . MET A 1 86 ? 0.988 -15.289 -17.266 1 92.12 86 MET A CA 1
ATOM 666 C C . MET A 1 86 ? 0.443 -14.391 -16.156 1 92.12 86 MET A C 1
ATOM 668 O O . MET A 1 86 ? -0.691 -14.57 -15.711 1 92.12 86 MET A O 1
ATOM 672 N N . SER A 1 87 ? 1.352 -13.477 -15.758 1 93.31 87 SER A N 1
ATOM 673 C CA . SER A 1 87 ? 0.949 -12.539 -14.711 1 93.31 87 SER A CA 1
ATOM 674 C C . SER A 1 87 ? 0.792 -11.125 -15.258 1 93.31 87 SER A C 1
ATOM 676 O O . SER A 1 87 ? 1.586 -10.688 -16.094 1 93.31 87 SER A O 1
ATOM 678 N N . ASP A 1 88 ? -0.247 -10.484 -14.773 1 92.81 88 ASP A N 1
ATOM 679 C CA . ASP A 1 88 ? -0.458 -9.141 -15.289 1 92.81 88 ASP A CA 1
ATOM 680 C C . ASP A 1 88 ? -0.616 -8.133 -14.148 1 92.81 88 ASP A C 1
ATOM 682 O O . ASP A 1 88 ? -1.1 -7.02 -14.359 1 92.81 88 ASP A O 1
ATOM 686 N N . CYS A 1 89 ? -0.306 -8.578 -12.977 1 97.19 89 CYS A N 1
ATOM 687 C CA . CYS A 1 89 ? -0.155 -7.652 -11.867 1 97.19 89 CYS A CA 1
ATOM 688 C C . CYS A 1 89 ? 0.823 -8.195 -10.828 1 97.19 89 CYS A C 1
ATOM 690 O O . CYS A 1 89 ? 1.202 -9.367 -10.883 1 97.19 89 CYS A O 1
ATOM 692 N N . LEU A 1 90 ? 1.292 -7.402 -9.992 1 97.25 90 LEU A N 1
ATOM 693 C CA . LEU A 1 90 ? 2.201 -7.742 -8.906 1 97.25 90 LEU A CA 1
ATOM 694 C C . LEU A 1 90 ? 1.581 -7.402 -7.555 1 97.25 90 LEU A C 1
ATOM 696 O O . LEU A 1 90 ? 1.403 -6.227 -7.223 1 97.25 90 LEU A O 1
ATOM 700 N N . VAL A 1 91 ? 1.262 -8.391 -6.812 1 98.12 91 VAL A N 1
ATOM 701 C CA . VAL A 1 91 ? 0.787 -8.164 -5.449 1 98.12 91 VAL A CA 1
ATOM 702 C C . VAL A 1 91 ? 1.94 -7.684 -4.574 1 98.12 91 VAL A C 1
ATOM 704 O O . VAL A 1 91 ? 3.055 -8.203 -4.66 1 98.12 91 VAL A O 1
ATOM 707 N N . THR A 1 92 ? 1.608 -6.75 -3.652 1 98.06 92 THR A N 1
ATOM 708 C CA . THR A 1 92 ? 2.693 -6.098 -2.93 1 98.06 92 THR A CA 1
ATOM 709 C C . THR A 1 92 ? 2.605 -6.398 -1.436 1 98.06 92 THR A C 1
ATOM 711 O O . THR A 1 92 ? 1.541 -6.762 -0.933 1 98.06 92 THR A O 1
ATOM 714 N N . GLY A 1 93 ? 3.742 -6.262 -0.815 1 98 93 GLY A N 1
ATOM 715 C CA . GLY A 1 93 ? 3.91 -6.434 0.619 1 98 93 GLY A CA 1
ATOM 716 C C . GLY A 1 93 ? 5.246 -5.922 1.129 1 98 93 GLY A C 1
ATOM 717 O O . GLY A 1 93 ? 5.949 -5.199 0.422 1 98 93 GLY A O 1
ATOM 718 N N . PHE A 1 94 ? 5.406 -6.266 2.412 1 98.12 94 PHE A N 1
ATOM 719 C CA . PHE A 1 94 ? 6.633 -5.836 3.074 1 98.12 94 PHE A CA 1
ATOM 720 C C . PHE A 1 94 ? 7.348 -7.02 3.715 1 98.12 94 PHE A C 1
ATOM 722 O O . PHE A 1 94 ? 6.703 -7.988 4.129 1 98.12 94 PHE A O 1
ATOM 729 N N . GLN A 1 95 ? 8.57 -6.852 3.822 1 95.62 95 GLN A N 1
ATOM 730 C CA . GLN A 1 95 ? 9.359 -7.938 4.391 1 95.62 95 GLN A CA 1
ATOM 731 C C . GLN A 1 95 ? 9.25 -7.961 5.914 1 95.62 95 GLN A C 1
ATOM 733 O O . GLN A 1 95 ? 9.336 -6.918 6.562 1 95.62 95 GLN A O 1
ATOM 738 N N . SER A 1 96 ? 9.07 -9.156 6.375 1 94.19 96 SER A N 1
ATOM 739 C CA . SER A 1 96 ? 9.133 -9.383 7.812 1 94.19 96 SER A CA 1
ATOM 740 C C . SER A 1 96 ? 10.57 -9.609 8.273 1 94.19 96 SER A C 1
ATOM 742 O O . SER A 1 96 ? 11.492 -9.617 7.457 1 94.19 96 SER A O 1
ATOM 744 N N . GLU A 1 97 ? 10.758 -9.727 9.602 1 89.62 97 GLU A N 1
ATOM 745 C CA . GLU A 1 97 ? 12.086 -9.961 10.164 1 89.62 97 GLU A CA 1
ATOM 746 C C . GLU A 1 97 ? 12.68 -11.266 9.641 1 89.62 97 GLU A C 1
ATOM 748 O O . GLU A 1 97 ? 13.898 -11.391 9.508 1 89.62 97 GLU A O 1
ATOM 753 N N . ASN A 1 98 ? 11.789 -12.258 9.336 1 91.25 98 ASN A N 1
ATOM 754 C CA . ASN A 1 98 ? 12.242 -13.555 8.844 1 91.25 98 ASN A CA 1
ATOM 755 C C . ASN A 1 98 ? 12.273 -13.594 7.32 1 91.25 98 ASN A C 1
ATOM 757 O O . ASN A 1 98 ? 12.266 -14.672 6.723 1 91.25 98 ASN A O 1
ATOM 761 N N . ARG A 1 99 ? 12.148 -12.469 6.691 1 90.94 99 ARG A N 1
ATOM 762 C CA . ARG A 1 99 ? 12.273 -12.289 5.246 1 90.94 99 ARG A CA 1
ATOM 763 C C . ARG A 1 99 ? 11.047 -12.828 4.523 1 90.94 99 ARG A C 1
ATOM 765 O O . ARG A 1 99 ? 11.133 -13.234 3.363 1 90.94 99 ARG A O 1
ATOM 772 N N . GLU A 1 100 ? 9.969 -12.984 5.289 1 95.62 100 GLU A N 1
ATOM 773 C CA . GLU A 1 100 ? 8.688 -13.352 4.688 1 95.62 100 GLU A CA 1
ATOM 774 C C . GLU A 1 100 ? 7.926 -12.117 4.219 1 95.62 100 GLU A C 1
ATOM 776 O O . GLU A 1 100 ? 8.141 -11.016 4.723 1 95.62 100 GLU A O 1
ATOM 781 N N . VAL A 1 101 ? 7.105 -12.32 3.248 1 96.69 101 VAL A N 1
ATOM 782 C CA . VAL A 1 101 ? 6.359 -11.195 2.693 1 96.69 101 VAL A CA 1
ATOM 783 C C . VAL A 1 101 ? 5.02 -11.055 3.412 1 96.69 101 VAL A C 1
ATOM 785 O O . VAL A 1 101 ? 4.195 -11.977 3.383 1 96.69 101 VAL A O 1
ATOM 788 N N . ALA A 1 102 ? 4.824 -9.938 4.086 1 97.62 102 ALA A N 1
ATOM 789 C CA . ALA A 1 102 ? 3.551 -9.578 4.699 1 97.62 102 ALA A CA 1
ATOM 790 C C . ALA A 1 102 ? 2.738 -8.664 3.789 1 97.62 102 ALA A C 1
ATOM 792 O O . ALA A 1 102 ? 3.205 -7.586 3.404 1 97.62 102 ALA A O 1
ATOM 793 N N . LEU A 1 103 ? 1.542 -9.031 3.535 1 98.06 103 LEU A N 1
ATOM 794 C CA . LEU A 1 103 ? 0.715 -8.328 2.559 1 98.06 103 LEU A CA 1
ATOM 795 C C . LEU A 1 103 ? 0.185 -7.02 3.133 1 98.06 103 LEU A C 1
ATOM 797 O O . LEU A 1 103 ? -0.107 -6.938 4.328 1 98.06 103 LEU A O 1
ATOM 801 N N . CYS A 1 104 ? 0.096 -6.023 2.258 1 97.31 104 CYS A N 1
ATOM 802 C CA . CYS A 1 104 ? -0.699 -4.836 2.549 1 97.31 104 CYS A CA 1
ATOM 803 C C . CYS A 1 104 ? -2.189 -5.141 2.457 1 97.31 104 CYS A C 1
ATOM 805 O O . CYS A 1 104 ? -2.656 -5.68 1.453 1 97.31 104 CYS A O 1
ATOM 807 N N . ILE A 1 105 ? -2.918 -4.785 3.447 1 96.38 105 ILE A N 1
ATOM 808 C CA . ILE A 1 105 ? -4.344 -5.098 3.461 1 96.38 105 ILE A CA 1
ATOM 809 C C . ILE A 1 105 ? -5.137 -3.857 3.869 1 96.38 105 ILE A C 1
ATOM 811 O O . ILE A 1 105 ? -4.559 -2.799 4.121 1 96.38 105 ILE A O 1
ATOM 815 N N . LEU A 1 106 ? -6.387 -3.975 3.812 1 95.88 106 LEU A N 1
ATOM 816 C CA . LEU A 1 106 ? -7.312 -2.938 4.258 1 95.88 106 LEU A CA 1
ATOM 817 C C . LEU A 1 106 ? -8.375 -3.52 5.188 1 95.88 106 LEU A C 1
ATOM 819 O O . LEU A 1 106 ? -8.828 -4.648 4.992 1 95.88 106 LEU A O 1
ATOM 823 N N . ASP A 1 107 ? -8.75 -2.75 6.176 1 91.5 107 ASP A N 1
ATOM 824 C CA . ASP A 1 107 ? -9.781 -3.225 7.09 1 91.5 107 ASP A CA 1
ATOM 825 C C . ASP A 1 107 ? -11.07 -2.43 6.914 1 91.5 107 ASP A C 1
ATOM 827 O O . ASP A 1 107 ? -12.047 -2.65 7.641 1 91.5 107 ASP A O 1
ATOM 831 N N . LYS A 1 108 ? -11.039 -1.439 6.008 1 95.56 108 LYS A N 1
ATOM 832 C CA . LYS A 1 108 ? -12.227 -0.669 5.656 1 95.56 108 LYS A CA 1
ATOM 833 C C . LYS A 1 108 ? -12.68 -0.978 4.23 1 95.56 108 LYS A C 1
ATOM 835 O O . LYS A 1 108 ? -11.898 -1.489 3.424 1 95.56 108 LYS A O 1
ATOM 840 N N . SER A 1 109 ? -13.961 -0.685 4.004 1 94.94 109 SER A N 1
ATOM 841 C CA . SER A 1 109 ? -14.492 -0.854 2.656 1 94.94 109 SER A CA 1
ATOM 842 C C . SER A 1 109 ? -13.938 0.202 1.705 1 94.94 109 SER A C 1
ATOM 844 O O . SER A 1 109 ? -13.828 1.376 2.066 1 94.94 109 SER A O 1
ATOM 846 N N . VAL A 1 110 ? -13.57 -0.268 0.552 1 97 110 VAL A N 1
ATOM 847 C CA . VAL A 1 110 ? -13.055 0.631 -0.476 1 97 110 VAL A CA 1
ATOM 848 C C . VAL A 1 110 ? -13.656 0.262 -1.831 1 97 110 VAL A C 1
ATOM 850 O O . VAL A 1 110 ? -14.258 -0.8 -1.979 1 97 110 VAL A O 1
ATOM 853 N N . LEU A 1 111 ? -13.484 1.176 -2.795 1 96.38 111 LEU A N 1
ATOM 854 C CA . LEU A 1 111 ? -13.867 0.893 -4.176 1 96.38 111 LEU A CA 1
ATOM 855 C C . LEU A 1 111 ? -12.805 0.036 -4.863 1 96.38 111 LEU A C 1
ATOM 857 O O . LEU A 1 111 ? -11.648 0.439 -4.969 1 96.38 111 LEU A O 1
ATOM 861 N N . LEU A 1 112 ? -13.312 -1.127 -5.309 1 97.31 112 LEU A N 1
ATOM 862 C CA . LEU A 1 112 ? -12.359 -1.977 -6.02 1 97.31 112 LEU A CA 1
ATOM 863 C C . LEU A 1 112 ? -11.781 -1.25 -7.227 1 97.31 112 LEU A C 1
ATOM 865 O O . LEU A 1 112 ? -12.508 -0.583 -7.965 1 97.31 112 LEU A O 1
ATOM 869 N N . GLY A 1 113 ? -10.484 -1.363 -7.375 1 97.38 113 GLY A N 1
ATOM 870 C CA . GLY A 1 113 ? -9.82 -0.749 -8.508 1 97.38 113 GLY A CA 1
ATOM 871 C C . GLY A 1 113 ? -9.352 0.668 -8.234 1 97.38 113 GLY A C 1
ATOM 872 O O . GLY A 1 113 ? -8.633 1.262 -9.039 1 97.38 113 GLY A O 1
ATOM 873 N N . SER A 1 114 ? -9.758 1.222 -7.062 1 97.12 114 SER A N 1
ATOM 874 C CA . SER A 1 114 ? -9.305 2.574 -6.758 1 97.12 114 SER A CA 1
ATOM 875 C C . SER A 1 114 ? -7.785 2.631 -6.641 1 97.12 114 SER A C 1
ATOM 877 O O . SER A 1 114 ? -7.145 1.629 -6.312 1 97.12 114 SER A O 1
ATOM 879 N N . LYS A 1 115 ? -7.289 3.789 -6.949 1 97.19 115 LYS A N 1
ATOM 880 C CA . LYS A 1 115 ? -5.844 4.004 -6.977 1 97.19 115 LYS A CA 1
ATOM 881 C C . LYS A 1 115 ? -5.328 4.477 -5.621 1 97.19 115 LYS A C 1
ATOM 883 O O . LYS A 1 115 ? -6.008 5.234 -4.926 1 97.19 115 LYS A O 1
ATOM 888 N N . LEU A 1 116 ? -4.094 3.996 -5.324 1 98 116 LEU A N 1
ATOM 889 C CA . LEU A 1 116 ? -3.439 4.48 -4.117 1 98 116 LEU A CA 1
ATOM 890 C C . LEU A 1 116 ? -3.225 5.988 -4.184 1 98 116 LEU A C 1
ATOM 892 O O . LEU A 1 116 ? -2.73 6.508 -5.188 1 98 116 LEU A O 1
ATOM 896 N N . LEU A 1 117 ? -3.633 6.695 -3.141 1 90.88 117 LEU A N 1
ATOM 897 C CA . LEU A 1 117 ? -3.516 8.148 -3.092 1 90.88 117 LEU A CA 1
ATOM 898 C C . LEU A 1 117 ? -2.746 8.586 -1.852 1 90.88 117 LEU A C 1
ATOM 900 O O . LEU A 1 117 ? -2.65 7.84 -0.876 1 90.88 117 LEU A O 1
ATOM 904 N N . MET B 1 1 ? -16.672 5.645 -24.438 1 31.27 1 MET B N 1
ATOM 905 C CA . MET B 1 1 ? -15.781 6.125 -23.375 1 31.27 1 MET B CA 1
ATOM 906 C C . MET B 1 1 ? -14.336 5.73 -23.656 1 31.27 1 MET B C 1
ATOM 908 O O . MET B 1 1 ? -14.031 4.547 -23.812 1 31.27 1 MET B O 1
ATOM 912 N N . GLU B 1 2 ? -13.617 6.477 -24.219 1 40.31 2 GLU B N 1
ATOM 913 C CA . GLU B 1 2 ? -12.281 6.164 -24.703 1 40.31 2 GLU B CA 1
ATOM 914 C C . GLU B 1 2 ? -11.414 5.574 -23.594 1 40.31 2 GLU B C 1
ATOM 916 O O . GLU B 1 2 ? -11.227 6.195 -22.547 1 40.31 2 GLU B O 1
ATOM 921 N N . VAL B 1 3 ? -11.352 4.363 -23.422 1 51.91 3 VAL B N 1
ATOM 922 C CA . VAL B 1 3 ? -10.531 3.734 -22.406 1 51.91 3 VAL B CA 1
ATOM 923 C C . VAL B 1 3 ? -9.078 4.191 -22.547 1 51.91 3 VAL B C 1
ATOM 925 O O . VAL B 1 3 ? -8.469 4.012 -23.594 1 51.91 3 VAL B O 1
ATOM 928 N N . HIS B 1 4 ? -8.703 5.293 -22.016 1 60.12 4 HIS B N 1
ATOM 929 C CA . HIS B 1 4 ? -7.289 5.637 -22.078 1 60.12 4 HIS B CA 1
ATOM 930 C C . HIS B 1 4 ? -6.422 4.473 -21.594 1 60.12 4 HIS B C 1
ATOM 932 O O . HIS B 1 4 ? -6.598 3.975 -20.484 1 60.12 4 HIS B O 1
ATOM 938 N N . PRO B 1 5 ? -5.77 3.92 -22.469 1 73.38 5 PRO B N 1
ATOM 939 C CA . PRO B 1 5 ? -4.965 2.746 -22.109 1 73.38 5 PRO B CA 1
ATOM 940 C C . PRO B 1 5 ? -4.004 3.016 -20.953 1 73.38 5 PRO B C 1
ATOM 942 O O . PRO B 1 5 ? -3.488 4.129 -20.828 1 73.38 5 PRO B O 1
ATOM 945 N N . ILE B 1 6 ? -3.945 2.227 -19.844 1 83.06 6 ILE B N 1
ATOM 946 C CA . ILE B 1 6 ? -2.99 2.322 -18.75 1 83.06 6 ILE B CA 1
ATOM 947 C C . ILE B 1 6 ? -1.572 2.127 -19.281 1 83.06 6 ILE B C 1
ATOM 949 O O . ILE B 1 6 ? -1.269 1.103 -19.891 1 83.06 6 ILE B O 1
ATOM 953 N N . GLU B 1 7 ? -0.742 3.227 -19.172 1 91.75 7 GLU B N 1
ATOM 954 C CA . GLU B 1 7 ? 0.65 3.141 -19.594 1 91.75 7 GLU B CA 1
ATOM 955 C C . GLU B 1 7 ? 1.454 2.219 -18.688 1 91.75 7 GLU B C 1
ATOM 957 O O . GLU B 1 7 ? 1.358 2.312 -17.453 1 91.75 7 GLU B O 1
ATOM 962 N N . THR B 1 8 ? 2.199 1.338 -19.328 1 96.25 8 THR B N 1
ATOM 963 C CA . THR B 1 8 ? 2.996 0.404 -18.531 1 96.25 8 THR B CA 1
ATOM 964 C C . THR B 1 8 ? 4.234 1.094 -17.969 1 96.25 8 THR B C 1
ATOM 966 O O . THR B 1 8 ? 4.676 2.119 -18.5 1 96.25 8 THR B O 1
ATOM 969 N N . ILE B 1 9 ? 4.707 0.601 -16.875 1 96.44 9 ILE B N 1
ATOM 970 C CA . ILE B 1 9 ? 5.949 1.071 -16.266 1 96.44 9 ILE B CA 1
ATOM 971 C C . ILE B 1 9 ? 6.91 -0.102 -16.078 1 96.44 9 ILE B C 1
ATOM 973 O O . ILE B 1 9 ? 6.492 -1.263 -16.109 1 96.44 9 ILE B O 1
ATOM 977 N N . THR B 1 10 ? 8.195 0.259 -15.93 1 95.25 10 THR B N 1
ATOM 978 C CA . THR B 1 10 ? 9.18 -0.764 -15.617 1 95.25 10 THR B CA 1
ATOM 979 C C . THR B 1 10 ? 9.281 -0.972 -14.102 1 95.25 10 THR B C 1
ATOM 981 O O . THR B 1 10 ? 8.844 -0.122 -13.328 1 95.25 10 THR B O 1
ATOM 984 N N . PHE B 1 11 ? 9.797 -2.037 -13.789 1 94.94 11 PHE B N 1
ATOM 985 C CA . PHE B 1 11 ? 10.031 -2.328 -12.383 1 94.94 11 PHE B CA 1
ATOM 986 C C . PHE B 1 11 ? 10.922 -1.267 -11.75 1 94.94 11 PHE B C 1
ATOM 988 O O . PHE B 1 11 ? 10.695 -0.855 -10.609 1 94.94 11 PHE B O 1
ATOM 995 N N . ASP B 1 12 ? 11.875 -0.807 -12.508 1 95.12 12 ASP B N 1
ATOM 996 C CA . ASP B 1 12 ? 12.797 0.214 -12.016 1 95.12 12 ASP B CA 1
ATOM 997 C C . ASP B 1 12 ? 12.055 1.51 -11.695 1 95.12 12 ASP B C 1
ATOM 999 O O . ASP B 1 12 ? 12.367 2.186 -10.711 1 95.12 12 ASP B O 1
ATOM 1003 N N . LYS B 1 13 ? 11.18 1.881 -12.547 1 95.25 13 LYS B N 1
ATOM 1004 C CA . LYS B 1 13 ? 10.391 3.084 -12.297 1 95.25 13 LYS B CA 1
ATOM 1005 C C . LYS B 1 13 ? 9.555 2.943 -11.023 1 95.25 13 LYS B C 1
ATOM 1007 O O . LYS B 1 13 ? 9.43 3.895 -10.25 1 95.25 13 LYS B O 1
ATOM 1012 N N . PHE B 1 14 ? 9.031 1.724 -10.797 1 97.19 14 PHE B N 1
ATOM 1013 C CA . PHE B 1 14 ? 8.289 1.438 -9.578 1 97.19 14 PHE B CA 1
ATOM 1014 C C . PHE B 1 14 ? 9.188 1.565 -8.352 1 97.19 14 PHE B C 1
ATOM 1016 O O . PHE B 1 14 ? 8.797 2.168 -7.348 1 97.19 14 PHE B O 1
ATOM 1023 N N . LEU B 1 15 ? 10.391 1.132 -8.469 1 95.62 15 LEU B N 1
ATOM 1024 C CA . LEU B 1 15 ? 11.305 1.098 -7.332 1 95.62 15 LEU B CA 1
ATOM 1025 C C . LEU B 1 15 ? 11.758 2.504 -6.957 1 95.62 15 LEU B C 1
ATOM 1027 O O . LEU B 1 15 ? 12.281 2.721 -5.863 1 95.62 15 LEU B O 1
ATOM 1031 N N . LYS B 1 16 ? 11.57 3.418 -7.848 1 96.44 16 LYS B N 1
ATOM 1032 C CA . LYS B 1 16 ? 11.961 4.797 -7.555 1 96.44 16 LYS B CA 1
ATOM 1033 C C . LYS B 1 16 ? 11.016 5.426 -6.531 1 96.44 16 LYS B C 1
ATOM 1035 O O . LYS B 1 16 ? 11.359 6.422 -5.895 1 96.44 16 LYS B O 1
ATOM 1040 N N . VAL B 1 17 ? 9.812 4.891 -6.484 1 97.69 17 VAL B N 1
ATOM 1041 C CA . VAL B 1 17 ? 8.891 5.344 -5.449 1 97.69 17 VAL B CA 1
ATOM 1042 C C . VAL B 1 17 ? 9.227 4.672 -4.121 1 97.69 17 VAL B C 1
ATOM 1044 O O . VAL B 1 17 ? 9.156 3.443 -4.004 1 97.69 17 VAL B O 1
ATOM 1047 N N . GLU B 1 18 ? 9.609 5.484 -3.189 1 97.94 18 GLU B N 1
ATOM 1048 C CA . GLU B 1 18 ? 9.93 4.941 -1.873 1 97.94 18 GLU B CA 1
ATOM 1049 C C . GLU B 1 18 ? 8.688 4.828 -1.002 1 97.94 18 GLU B C 1
ATOM 1051 O O . GLU B 1 18 ? 8.391 5.723 -0.207 1 97.94 18 GLU B O 1
ATOM 1056 N N . LEU B 1 19 ? 8.008 3.682 -1.152 1 98.5 19 LEU B N 1
ATOM 1057 C CA . LEU B 1 19 ? 6.895 3.32 -0.284 1 98.5 19 LEU B CA 1
ATOM 1058 C C . LEU B 1 19 ? 7.371 2.475 0.892 1 98.5 19 LEU B C 1
ATOM 1060 O O . LEU B 1 19 ? 7.852 1.355 0.702 1 98.5 19 LEU B O 1
ATOM 1064 N N . ARG B 1 20 ? 7.199 3.006 2.057 1 98.44 20 ARG B N 1
ATOM 1065 C CA . ARG B 1 20 ? 7.75 2.395 3.264 1 98.44 20 ARG B CA 1
ATOM 1066 C C . ARG B 1 20 ? 6.668 2.203 4.32 1 98.44 20 ARG B C 1
ATOM 1068 O O . ARG B 1 20 ? 5.711 2.979 4.387 1 98.44 20 ARG B O 1
ATOM 1075 N N . VAL B 1 21 ? 6.895 1.176 5.086 1 98.62 21 VAL B N 1
ATOM 1076 C CA . VAL B 1 21 ? 5.98 0.944 6.199 1 98.62 21 VAL B CA 1
ATOM 1077 C C . VAL B 1 21 ? 6.539 1.583 7.469 1 98.62 21 VAL B C 1
ATOM 1079 O O . VAL B 1 21 ? 7.742 1.518 7.727 1 98.62 21 VAL B O 1
ATOM 1082 N N . GLY B 1 22 ? 5.676 2.244 8.195 1 98.5 22 GLY B N 1
ATOM 1083 C CA . GLY B 1 22 ? 6.027 2.863 9.461 1 98.5 22 GLY B CA 1
ATOM 1084 C C . GLY B 1 22 ? 4.953 2.707 10.523 1 98.5 22 GLY B C 1
ATOM 1085 O O . GLY B 1 22 ? 3.832 2.299 10.219 1 98.5 22 GLY B O 1
ATOM 1086 N N . LYS B 1 23 ? 5.336 3 11.727 1 98.56 23 LYS B N 1
ATOM 1087 C CA . LYS B 1 23 ? 4.426 2.939 12.867 1 98.56 23 LYS B CA 1
ATOM 1088 C C . LYS B 1 23 ? 4.031 4.34 13.328 1 98.56 23 LYS B C 1
ATOM 1090 O O . LYS B 1 23 ? 4.895 5.191 13.547 1 98.56 23 LYS B O 1
ATOM 1095 N N . ILE B 1 24 ? 2.748 4.562 13.43 1 98.75 24 ILE B N 1
ATOM 1096 C CA . ILE B 1 24 ? 2.291 5.852 13.938 1 98.75 24 ILE B CA 1
ATOM 1097 C C . ILE B 1 24 ? 2.631 5.973 15.422 1 98.75 24 ILE B C 1
ATOM 1099 O O . ILE B 1 24 ? 2.193 5.152 16.234 1 98.75 24 ILE B O 1
ATOM 1103 N N . VAL B 1 25 ? 3.301 6.996 15.781 1 98.75 25 VAL B N 1
ATOM 1104 C CA . VAL B 1 25 ? 3.715 7.145 17.172 1 98.75 25 VAL B CA 1
ATOM 1105 C C . VAL B 1 25 ? 3.002 8.336 17.797 1 98.75 25 VAL B C 1
ATOM 1107 O O . VAL B 1 25 ? 2.982 8.484 19.031 1 98.75 25 VAL B O 1
ATOM 1110 N N . ASP B 1 26 ? 2.426 9.188 16.984 1 98.62 26 ASP B N 1
ATOM 1111 C CA . ASP B 1 26 ? 1.615 10.312 17.453 1 98.62 26 ASP B CA 1
ATOM 1112 C C . ASP B 1 26 ? 0.577 10.711 16.391 1 98.62 26 ASP B C 1
ATOM 1114 O O . ASP B 1 26 ? 0.831 10.602 15.195 1 98.62 26 ASP B O 1
ATOM 1118 N N . ALA B 1 27 ? -0.527 11.125 16.875 1 98.5 27 ALA B N 1
ATOM 1119 C CA . ALA B 1 27 ? -1.635 11.578 16.031 1 98.5 27 ALA B CA 1
ATOM 1120 C C . ALA B 1 27 ? -2.441 12.672 16.734 1 98.5 27 ALA B C 1
ATOM 1122 O O . ALA B 1 27 ? -2.965 12.453 17.828 1 98.5 27 ALA B O 1
ATOM 1123 N N . THR B 1 28 ? -2.514 13.758 16.109 1 97.5 28 THR B N 1
ATOM 1124 C CA . THR B 1 28 ? -3.242 14.883 16.688 1 97.5 28 THR B CA 1
ATOM 1125 C C . THR B 1 28 ? -4.062 15.602 15.625 1 97.5 28 THR B C 1
ATOM 1127 O O . THR B 1 28 ? -3.783 15.492 14.43 1 97.5 28 THR B O 1
ATOM 1130 N N . GLU B 1 29 ? -5.098 16.297 16.094 1 97 29 GLU B N 1
ATOM 1131 C CA . GLU B 1 29 ? -5.887 17.094 15.156 1 97 29 GLU B CA 1
ATOM 1132 C C . GLU B 1 29 ? -5.055 18.234 14.555 1 97 29 GLU B C 1
ATOM 1134 O O . GLU B 1 29 ? -4.258 18.859 15.258 1 97 29 GLU B O 1
ATOM 1139 N N . PHE B 1 30 ? -5.164 18.406 13.289 1 95.94 30 PHE B N 1
ATOM 1140 C CA . PHE B 1 30 ? -4.539 19.547 12.625 1 95.94 30 PHE B CA 1
ATOM 1141 C C . PHE B 1 30 ? -5.418 20.781 12.727 1 95.94 30 PHE B C 1
ATOM 1143 O O . PHE B 1 30 ? -6.211 21.062 11.828 1 95.94 30 PHE B O 1
ATOM 1150 N N . VAL B 1 31 ? -5.117 21.578 13.719 1 91.69 31 VAL B N 1
ATOM 1151 C CA . VAL B 1 31 ? -5.906 22.781 13.961 1 91.69 31 VAL B CA 1
ATOM 1152 C C . VAL B 1 31 ? -5.594 23.828 12.891 1 91.69 31 VAL B C 1
ATOM 1154 O O . VAL B 1 31 ? -4.43 24.109 12.625 1 91.69 31 VAL B O 1
ATOM 1157 N N . GLY B 1 32 ? -6.66 24.281 12.164 1 88.56 32 GLY B N 1
ATOM 1158 C CA . GLY B 1 32 ? -6.449 25.312 11.172 1 88.56 32 GLY B CA 1
ATOM 1159 C C . GLY B 1 32 ? -6.398 24.781 9.75 1 88.56 32 GLY B C 1
ATOM 1160 O O . GLY B 1 32 ? -6.312 25.562 8.797 1 88.56 32 GLY B O 1
ATOM 1161 N N . ALA B 1 33 ? -6.43 23.516 9.664 1 89 33 ALA B N 1
ATOM 1162 C CA . ALA B 1 33 ? -6.43 22.938 8.328 1 89 33 ALA B CA 1
ATOM 1163 C C . ALA B 1 33 ? -7.691 23.312 7.562 1 89 33 ALA B C 1
ATOM 1165 O O . ALA B 1 33 ? -8.773 23.406 8.148 1 89 33 ALA B O 1
ATOM 1166 N N . ARG B 1 34 ? -7.559 23.484 6.336 1 88.81 34 ARG B N 1
ATOM 1167 C CA . ARG B 1 34 ? -8.703 23.797 5.492 1 88.81 34 ARG B CA 1
ATOM 1168 C C . ARG B 1 34 ? -9.75 22.703 5.543 1 88.81 34 ARG B C 1
ATOM 1170 O O . ARG B 1 34 ? -10.953 22.969 5.621 1 88.81 34 ARG B O 1
ATOM 1177 N N . ARG B 1 35 ? -9.297 21.484 5.473 1 92.38 35 ARG B N 1
ATOM 1178 C CA . ARG B 1 35 ? -10.109 20.297 5.664 1 92.38 35 ARG B CA 1
ATOM 1179 C C . ARG B 1 35 ? -9.625 19.484 6.867 1 92.38 35 ARG B C 1
ATOM 1181 O O . ARG B 1 35 ? -8.422 19.406 7.125 1 92.38 35 ARG B O 1
ATOM 1188 N N . PRO B 1 36 ? -10.617 18.906 7.523 1 95.81 36 PRO B N 1
ATOM 1189 C CA . PRO B 1 36 ? -10.203 18.141 8.703 1 95.81 36 PRO B CA 1
ATOM 1190 C C . PRO B 1 36 ? -9.102 17.141 8.398 1 95.81 36 PRO B C 1
ATOM 1192 O O . PRO B 1 36 ? -9.219 16.359 7.445 1 95.81 36 PRO B O 1
ATOM 1195 N N . ALA B 1 37 ? -8.086 17.172 9.242 1 97 37 ALA B N 1
ATOM 1196 C CA . ALA B 1 37 ? -6.93 16.281 9.062 1 97 37 ALA B CA 1
ATOM 1197 C C . ALA B 1 37 ? -6.223 16.031 10.383 1 97 37 ALA B C 1
ATOM 1199 O O . ALA B 1 37 ? -6.484 16.703 11.383 1 97 37 ALA B O 1
ATOM 1200 N N . TYR B 1 38 ? -5.449 15.031 10.352 1 97.75 38 TYR B N 1
ATOM 1201 C CA . TYR B 1 38 ? -4.566 14.758 11.484 1 97.75 38 TYR B CA 1
ATOM 1202 C C . TYR B 1 38 ? -3.117 15.062 11.125 1 97.75 38 TYR B C 1
ATOM 1204 O O . TYR B 1 38 ? -2.703 14.898 9.977 1 97.75 38 TYR B O 1
ATOM 1212 N N . ILE B 1 39 ? -2.377 15.484 12.094 1 97.56 39 ILE B N 1
ATOM 1213 C CA . ILE B 1 39 ? -0.919 15.461 12.039 1 97.56 39 ILE B CA 1
ATOM 1214 C C . ILE B 1 39 ? -0.407 14.125 12.578 1 97.56 39 ILE B C 1
ATOM 1216 O O . ILE B 1 39 ? -0.706 13.758 13.711 1 97.56 39 ILE B O 1
ATOM 1220 N N . LEU B 1 40 ? 0.338 13.484 11.75 1 98.25 40 LEU B N 1
ATOM 1221 C CA . LEU B 1 40 ? 0.865 12.18 12.141 1 98.25 40 LEU B CA 1
ATOM 1222 C C . LEU B 1 40 ? 2.387 12.219 12.242 1 98.25 40 LEU B C 1
ATOM 1224 O O . LEU B 1 40 ? 3.053 12.836 11.406 1 98.25 40 LEU B O 1
ATOM 1228 N N . HIS B 1 41 ? 2.871 11.609 13.25 1 98.62 41 HIS B N 1
ATOM 1229 C CA . HIS B 1 41 ? 4.277 11.234 13.344 1 98.62 41 HIS B CA 1
ATOM 1230 C C . HIS B 1 41 ? 4.461 9.734 13.148 1 98.62 41 HIS B C 1
ATOM 1232 O O . HIS B 1 41 ? 3.822 8.93 13.836 1 98.62 41 HIS B O 1
ATOM 1238 N N . ILE B 1 42 ? 5.324 9.461 12.234 1 98.69 42 ILE B N 1
ATOM 1239 C CA . ILE B 1 42 ? 5.461 8.055 11.852 1 98.69 42 ILE B CA 1
ATOM 1240 C C . ILE B 1 42 ? 6.922 7.629 11.977 1 98.69 42 ILE B C 1
ATOM 1242 O O . ILE B 1 42 ? 7.812 8.266 11.406 1 98.69 42 ILE B O 1
ATOM 1246 N N . ASP B 1 43 ? 7.164 6.504 12.703 1 98.75 43 ASP B N 1
ATOM 1247 C CA . ASP B 1 43 ? 8.492 5.918 12.859 1 98.75 43 ASP B CA 1
ATOM 1248 C C . ASP B 1 43 ? 8.773 4.883 11.773 1 98.75 43 ASP B C 1
ATOM 1250 O O . ASP B 1 43 ? 8.094 3.854 11.703 1 98.75 43 ASP B O 1
ATOM 1254 N N . PHE B 1 44 ? 9.789 5.113 10.984 1 98.44 44 PHE B N 1
ATOM 1255 C CA . PHE B 1 44 ? 10.156 4.207 9.906 1 98.44 44 PHE B CA 1
ATOM 1256 C C . PHE B 1 44 ? 11.43 3.438 10.25 1 98.44 44 PHE B C 1
ATOM 1258 O O . PHE B 1 44 ? 12.109 2.924 9.359 1 98.44 44 PHE B O 1
ATOM 1265 N N . GLY B 1 45 ? 11.711 3.402 11.477 1 97.62 45 GLY B N 1
ATOM 1266 C CA . GLY B 1 45 ? 12.906 2.691 11.898 1 97.62 45 GLY B CA 1
ATOM 1267 C C . GLY B 1 45 ? 14.141 3.572 11.938 1 97.62 45 GLY B C 1
ATOM 1268 O O . GLY B 1 45 ? 14.078 4.754 11.594 1 97.62 45 GLY B O 1
ATOM 1269 N N . GLU B 1 46 ? 15.281 3.047 12.281 1 95.38 46 GLU B N 1
ATOM 1270 C CA . GLU B 1 46 ? 16.5 3.781 12.578 1 95.38 46 GLU B CA 1
ATOM 1271 C C . GLU B 1 46 ? 17.062 4.457 11.336 1 95.38 46 GLU B C 1
ATOM 1273 O O . GLU B 1 46 ? 17.594 5.57 11.406 1 95.38 46 GLU B O 1
ATOM 1278 N N . GLU B 1 47 ? 16.938 3.809 10.273 1 94.44 47 GLU B N 1
ATOM 1279 C CA . GLU B 1 47 ? 17.547 4.305 9.047 1 94.44 47 GLU B CA 1
ATOM 1280 C C . GLU B 1 47 ? 16.844 5.551 8.531 1 94.44 47 GLU B C 1
ATOM 1282 O O . GLU B 1 47 ? 17.484 6.531 8.156 1 94.44 47 GLU B O 1
ATOM 1287 N N . ILE B 1 48 ? 15.578 5.57 8.617 1 96.19 48 ILE B N 1
ATOM 1288 C CA . ILE B 1 48 ? 14.797 6.672 8.055 1 96.19 48 ILE B CA 1
ATOM 1289 C C . ILE B 1 48 ? 14.398 7.633 9.172 1 96.19 48 ILE B C 1
ATOM 1291 O O . ILE B 1 48 ? 14.352 8.852 8.961 1 96.19 48 ILE B O 1
ATOM 1295 N N . GLY B 1 49 ? 14.07 7.086 10.305 1 97.5 49 GLY B N 1
ATOM 1296 C CA . GLY B 1 49 ? 13.664 7.906 11.438 1 97.5 49 GLY B CA 1
ATOM 1297 C C . GLY B 1 49 ? 12.18 8.234 11.438 1 97.5 49 GLY B C 1
ATOM 1298 O O . GLY B 1 49 ? 11.383 7.527 10.812 1 97.5 49 GLY B O 1
ATOM 1299 N N . VAL B 1 50 ? 11.812 9.227 12.25 1 98.19 50 VAL B N 1
ATOM 1300 C CA . VAL B 1 50 ? 10.422 9.648 12.375 1 98.19 50 VAL B CA 1
ATOM 1301 C C . VAL B 1 50 ? 10.125 10.758 11.367 1 98.19 50 VAL B C 1
ATOM 1303 O O . VAL B 1 50 ? 10.906 11.703 11.234 1 98.19 50 VAL B O 1
ATOM 1306 N N . LYS B 1 51 ? 9.07 10.609 10.664 1 97.62 51 LYS B N 1
ATOM 1307 C CA . LYS B 1 51 ? 8.617 11.633 9.727 1 97.62 51 LYS B CA 1
ATOM 1308 C C . LYS B 1 51 ? 7.227 12.141 10.094 1 97.62 51 LYS B C 1
ATOM 1310 O O . LYS B 1 51 ? 6.473 11.453 10.789 1 97.62 51 LYS B O 1
ATOM 1315 N N . LYS B 1 52 ? 6.918 13.328 9.555 1 96.75 52 LYS B N 1
ATOM 1316 C CA . LYS B 1 52 ? 5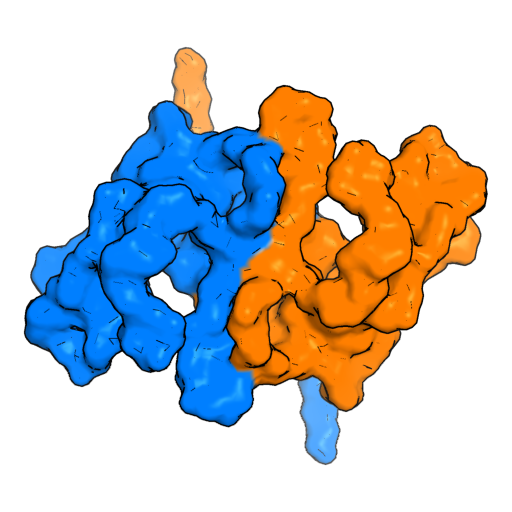.637 13.977 9.812 1 96.75 52 LYS B CA 1
ATOM 1317 C C . LYS B 1 52 ? 4.789 14.039 8.547 1 96.75 52 LYS B C 1
ATOM 1319 O O . LYS B 1 52 ? 5.312 14.242 7.449 1 96.75 52 LYS B O 1
ATOM 1324 N N . SER B 1 53 ? 3.498 13.883 8.789 1 96.94 53 SER B N 1
ATOM 1325 C CA . SER B 1 53 ? 2.555 13.977 7.676 1 96.94 53 SER B CA 1
ATOM 1326 C C . SER B 1 53 ? 1.229 14.586 8.133 1 96.94 53 SER B C 1
ATOM 1328 O O . SER B 1 53 ? 0.865 14.484 9.305 1 96.94 53 SER B O 1
ATOM 1330 N N . SER B 1 54 ? 0.592 15.164 7.184 1 95.75 54 SER B N 1
ATOM 1331 C CA . SER B 1 54 ? -0.819 15.508 7.332 1 95.75 54 SER B CA 1
ATOM 1332 C C . SER B 1 54 ? -1.706 14.539 6.551 1 95.75 54 SER B C 1
ATOM 1334 O O . SER B 1 54 ? -1.403 14.203 5.402 1 95.75 54 SER B O 1
ATOM 1336 N N . ALA B 1 55 ? -2.781 14.109 7.184 1 96.06 55 ALA B N 1
ATOM 1337 C CA . ALA B 1 55 ? -3.635 13.117 6.535 1 96.06 55 ALA B CA 1
ATOM 1338 C C . ALA B 1 55 ? -5.109 13.43 6.766 1 96.06 55 ALA B C 1
ATOM 1340 O O . ALA B 1 55 ? -5.559 13.547 7.91 1 96.06 55 ALA B O 1
ATOM 1341 N N . GLN B 1 56 ? -5.793 13.547 5.703 1 96 56 GLN B N 1
ATOM 1342 C CA . GLN B 1 56 ? -7.234 13.789 5.766 1 96 56 GLN B CA 1
ATOM 1343 C C . GLN B 1 56 ? -8 12.477 5.941 1 96 56 GLN B C 1
ATOM 1345 O O . GLN B 1 56 ? -8.711 12.047 5.031 1 96 56 GLN B O 1
ATOM 1350 N N . ILE B 1 57 ? -7.91 11.867 7.098 1 97.38 57 ILE B N 1
ATOM 1351 C CA . ILE B 1 57 ? -8.461 10.539 7.348 1 97.38 57 ILE B CA 1
ATOM 1352 C C . ILE B 1 57 ? -9.414 10.594 8.547 1 97.38 57 ILE B C 1
ATOM 1354 O O . ILE B 1 57 ? -9.625 9.586 9.219 1 97.38 57 ILE B O 1
ATOM 1358 N N . THR B 1 58 ? -10.023 11.703 8.812 1 97.12 58 THR B N 1
ATOM 1359 C CA . THR B 1 58 ? -10.789 11.938 10.031 1 97.12 58 THR B CA 1
ATOM 1360 C C . THR B 1 58 ? -12.148 11.25 9.961 1 97.12 58 THR B C 1
ATOM 1362 O O . THR B 1 58 ? -12.789 11.023 10.984 1 97.12 58 THR B O 1
ATOM 1365 N N . ALA B 1 59 ? -12.594 10.977 8.789 1 96.5 59 ALA B N 1
ATOM 1366 C CA . ALA B 1 59 ? -13.922 10.398 8.641 1 96.5 59 ALA B CA 1
ATOM 1367 C C . ALA B 1 59 ? -13.945 8.945 9.109 1 96.5 59 ALA B C 1
ATOM 1369 O O . ALA B 1 59 ? -14.969 8.469 9.602 1 96.5 59 ALA B O 1
ATOM 1370 N N . LEU B 1 60 ? -12.781 8.258 9.016 1 97.06 60 LEU B N 1
ATOM 1371 C CA . LEU B 1 60 ? -12.805 6.812 9.242 1 97.06 60 LEU B CA 1
ATOM 1372 C C . LEU B 1 60 ? -12 6.445 10.484 1 97.06 60 LEU B C 1
ATOM 1374 O O . LEU B 1 60 ? -12.078 5.312 10.969 1 97.06 60 LEU B O 1
ATOM 1378 N N . TYR B 1 61 ? -11.211 7.406 10.984 1 97.44 61 TYR B N 1
ATOM 1379 C CA . TYR B 1 61 ? -10.297 7.062 12.07 1 97.44 61 TYR B CA 1
ATOM 1380 C C . TYR B 1 61 ? -10.312 8.133 13.156 1 97.44 61 TYR B C 1
ATOM 1382 O O . TYR B 1 61 ? -10.406 9.328 12.859 1 97.44 61 TYR B O 1
ATOM 1390 N N . LYS B 1 62 ? -10.086 7.672 14.375 1 97.75 62 LYS B N 1
ATOM 1391 C CA . LYS B 1 62 ? -9.766 8.547 15.5 1 97.75 62 LYS B CA 1
ATOM 1392 C C . LYS B 1 62 ? -8.281 8.477 15.852 1 97.75 62 LYS B C 1
ATOM 1394 O O . LYS B 1 62 ? -7.648 7.438 15.68 1 97.75 62 LYS B O 1
ATOM 1399 N N . PRO B 1 63 ? -7.785 9.547 16.312 1 97.69 63 PRO B N 1
ATOM 1400 C CA . PRO B 1 63 ? -6.352 9.578 16.609 1 97.69 63 PRO B CA 1
ATOM 1401 C C . PRO B 1 63 ? -5.914 8.422 17.516 1 97.69 63 PRO B C 1
ATOM 1403 O O . PRO B 1 63 ? -4.887 7.789 17.25 1 97.69 63 PRO B O 1
ATOM 1406 N N . GLU B 1 64 ? -6.707 8.117 18.531 1 97.06 64 GLU B N 1
ATOM 1407 C CA . GLU B 1 64 ? -6.344 7.098 19.5 1 97.06 64 GLU B CA 1
ATOM 1408 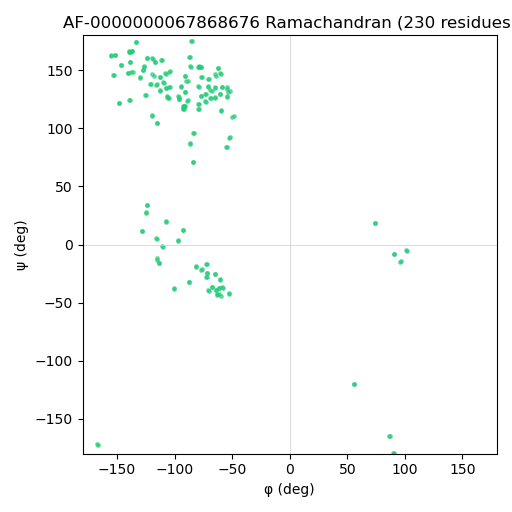C C . GLU B 1 64 ? -6.273 5.715 18.859 1 97.06 64 GLU B C 1
ATOM 1410 O O . GLU B 1 64 ? -5.508 4.859 19.297 1 97.06 64 GLU B O 1
ATOM 1415 N N . GLU B 1 65 ? -6.969 5.477 17.781 1 96.44 65 GLU B N 1
ATOM 1416 C CA . GLU B 1 65 ? -7 4.195 17.078 1 96.44 65 GLU B CA 1
ATOM 1417 C C . GLU B 1 65 ? -5.797 4.043 16.156 1 96.44 65 GLU B C 1
ATOM 1419 O O . GLU B 1 65 ? -5.473 2.934 15.727 1 96.44 65 GLU B O 1
ATOM 1424 N N . LEU B 1 66 ? -5.258 5.156 15.883 1 98 66 LEU B N 1
ATOM 1425 C CA . LEU B 1 66 ? -4.188 5.176 14.891 1 98 66 LEU B CA 1
ATOM 1426 C C . LEU B 1 66 ? -2.838 4.906 15.547 1 98 66 LEU B C 1
ATOM 1428 O O . LEU B 1 66 ? -1.962 4.289 14.938 1 98 66 LEU B O 1
ATOM 1432 N N . ILE B 1 67 ? -2.723 5.355 16.797 1 98.44 67 ILE B N 1
ATOM 1433 C CA . ILE B 1 67 ? -1.429 5.273 17.469 1 98.44 67 ILE B CA 1
ATOM 1434 C C . ILE B 1 67 ? -1.034 3.811 17.656 1 98.44 67 ILE B C 1
ATOM 1436 O O . ILE B 1 67 ? -1.835 3.002 18.125 1 98.44 67 ILE B O 1
ATOM 1440 N N . GLY B 1 68 ? 0.119 3.453 17.203 1 97.81 68 GLY B N 1
ATOM 1441 C CA . GLY B 1 68 ? 0.625 2.094 17.297 1 97.81 68 GLY B CA 1
ATOM 1442 C C . GLY B 1 68 ? 0.401 1.281 16.047 1 97.81 68 GLY B C 1
ATOM 1443 O O . GLY B 1 68 ? 0.996 0.215 15.867 1 97.81 68 GLY B O 1
ATOM 1444 N N . GLY B 1 69 ? -0.453 1.789 15.188 1 97.5 69 GLY B N 1
ATOM 1445 C CA . GLY B 1 69 ? -0.75 1.092 13.945 1 97.5 69 GLY B CA 1
ATOM 1446 C C . GLY B 1 69 ? 0.314 1.286 12.883 1 97.5 69 GLY B C 1
ATOM 1447 O O . GLY B 1 69 ? 1.052 2.273 12.906 1 97.5 69 GLY B O 1
ATOM 1448 N N . LEU B 1 70 ? 0.423 0.309 11.984 1 98.25 70 LEU B N 1
ATOM 1449 C CA . LEU B 1 70 ? 1.317 0.4 10.836 1 98.25 70 LEU B CA 1
ATOM 1450 C C . LEU B 1 70 ? 0.607 1.03 9.641 1 98.25 70 LEU B C 1
ATOM 1452 O O . LEU B 1 70 ? -0.57 0.755 9.398 1 98.25 70 LEU B O 1
ATOM 1456 N N . VAL B 1 71 ? 1.362 1.873 8.93 1 98.44 71 VAL B N 1
ATOM 1457 C CA . VAL B 1 71 ? 0.838 2.525 7.738 1 98.44 71 VAL B CA 1
ATOM 1458 C C . VAL B 1 71 ? 1.905 2.535 6.645 1 98.44 71 VAL B C 1
ATOM 1460 O O . VAL B 1 71 ? 3.082 2.289 6.914 1 98.44 71 VAL B O 1
ATOM 1463 N N . VAL B 1 72 ? 1.44 2.824 5.449 1 98.69 72 VAL B N 1
ATOM 1464 C CA . VAL B 1 72 ? 2.322 2.902 4.289 1 98.69 72 VAL B CA 1
ATOM 1465 C C . VAL B 1 72 ? 2.398 4.344 3.795 1 98.69 72 VAL B C 1
ATOM 1467 O O . VAL B 1 72 ? 1.374 5.016 3.658 1 98.69 72 VAL B O 1
ATOM 1470 N N . ALA B 1 73 ? 3.635 4.812 3.549 1 98.62 73 ALA B N 1
ATOM 1471 C CA . ALA B 1 73 ? 3.811 6.199 3.117 1 98.62 73 ALA B CA 1
ATOM 1472 C C . ALA B 1 73 ? 4.891 6.305 2.043 1 98.62 73 ALA B C 1
ATOM 1474 O O . ALA B 1 73 ? 5.816 5.488 2.004 1 98.62 73 ALA B O 1
ATOM 1475 N N . VAL B 1 74 ? 4.695 7.238 1.178 1 98.44 74 VAL B N 1
ATOM 1476 C CA . VAL B 1 74 ? 5.797 7.664 0.319 1 98.44 74 VAL B CA 1
ATOM 1477 C C . VAL B 1 74 ? 6.746 8.562 1.105 1 98.44 74 VAL B C 1
ATOM 1479 O O . VAL B 1 74 ? 6.324 9.57 1.68 1 98.44 74 VAL B O 1
ATOM 1482 N N . VAL B 1 75 ? 8.086 8.227 1.082 1 98.06 75 VAL B N 1
ATOM 1483 C CA . VAL B 1 75 ? 8.961 8.961 1.991 1 98.06 75 VAL B CA 1
ATOM 1484 C C . VAL B 1 75 ? 9.969 9.781 1.19 1 98.06 75 VAL B C 1
ATOM 1486 O O . VAL B 1 75 ? 10.852 10.422 1.764 1 98.06 75 VAL B O 1
ATOM 1489 N N . ASN B 1 76 ? 9.812 9.773 -0.111 1 97.62 76 ASN B N 1
ATOM 1490 C CA . ASN B 1 76 ? 10.828 10.492 -0.871 1 97.62 76 ASN B CA 1
ATOM 1491 C C . ASN B 1 76 ? 10.203 11.562 -1.764 1 97.62 76 ASN B C 1
ATOM 1493 O O . ASN B 1 76 ? 10.672 11.797 -2.881 1 97.62 76 ASN B O 1
ATOM 1497 N N . PHE B 1 77 ? 9.172 12.156 -1.357 1 96.81 77 PHE B N 1
ATOM 1498 C CA . PHE B 1 77 ? 8.742 13.43 -1.926 1 96.81 77 PHE B CA 1
ATOM 1499 C C . PHE B 1 77 ? 9.562 14.586 -1.354 1 96.81 77 PHE B C 1
ATOM 1501 O O . PHE B 1 77 ? 10.062 14.5 -0.233 1 96.81 77 PHE B O 1
ATOM 1508 N N . PRO B 1 78 ? 9.648 15.617 -2.176 1 94.25 78 PRO B N 1
ATOM 1509 C CA . PRO B 1 78 ? 10.211 16.812 -1.542 1 94.25 78 PRO B CA 1
ATOM 1510 C C . PRO B 1 78 ? 9.391 17.297 -0.349 1 94.25 78 PRO B C 1
ATOM 1512 O O . PRO B 1 78 ? 8.172 17.109 -0.32 1 94.25 78 PRO B O 1
ATOM 1515 N N . CYS B 1 79 ? 10.109 17.828 0.591 1 93.25 79 CYS B N 1
ATOM 1516 C CA . CYS B 1 79 ? 9.398 18.375 1.739 1 93.25 79 CYS B CA 1
ATOM 1517 C C . CYS B 1 79 ? 8.352 19.391 1.298 1 93.25 79 CYS B C 1
ATOM 1519 O O . CYS B 1 79 ? 8.602 20.203 0.405 1 93.25 79 CYS B O 1
ATOM 1521 N N . LYS B 1 80 ? 7.168 19.234 1.919 1 91.62 80 LYS B N 1
ATOM 1522 C CA . LYS B 1 80 ? 6.074 20.141 1.584 1 91.62 80 LYS B CA 1
ATOM 1523 C C . LYS B 1 80 ? 5.586 20.891 2.818 1 91.62 80 LYS B C 1
ATOM 1525 O O . LYS B 1 80 ? 5.465 20.312 3.898 1 91.62 80 LYS B O 1
ATOM 1530 N N . GLN B 1 81 ? 5.348 22.125 2.598 1 91.12 81 GLN B N 1
ATOM 1531 C CA . GLN B 1 81 ? 4.762 22.953 3.654 1 91.12 81 GLN B CA 1
ATOM 1532 C C . GLN B 1 81 ? 3.24 22.969 3.553 1 91.12 81 GLN B C 1
ATOM 1534 O O . GLN B 1 81 ? 2.688 23.375 2.527 1 91.12 81 GLN B O 1
ATOM 1539 N N . ILE B 1 82 ? 2.703 22.531 4.52 1 88.44 82 ILE B N 1
ATOM 1540 C CA . ILE B 1 82 ? 1.25 22.594 4.641 1 88.44 82 ILE B CA 1
ATOM 1541 C C . ILE B 1 82 ? 0.867 23.5 5.805 1 88.44 82 ILE B C 1
ATOM 1543 O O . ILE B 1 82 ? 0.87 23.078 6.961 1 88.44 82 ILE B O 1
ATOM 1547 N N . GLY B 1 83 ? 0.421 24.688 5.438 1 84.31 83 GLY B N 1
ATOM 1548 C CA . GLY B 1 83 ? 0.247 25.656 6.508 1 84.31 83 GLY B CA 1
ATOM 1549 C C . GLY B 1 83 ? 1.509 25.891 7.32 1 84.31 83 GLY B C 1
ATOM 1550 O O . GLY B 1 83 ? 2.551 26.25 6.77 1 84.31 83 GLY B O 1
ATOM 1551 N N . LEU B 1 84 ? 1.353 25.578 8.633 1 84.38 84 LEU B N 1
ATOM 1552 C CA . LEU B 1 84 ? 2.484 25.797 9.531 1 84.38 84 LEU B CA 1
ATOM 1553 C C . LEU B 1 84 ? 3.258 24.484 9.734 1 84.38 84 LEU B C 1
ATOM 1555 O O . LEU B 1 84 ? 4.215 24.453 10.508 1 84.38 84 LEU B O 1
ATOM 1559 N N . LEU B 1 85 ? 2.738 23.5 8.992 1 90.31 85 LEU B N 1
ATOM 1560 C CA . LEU B 1 85 ? 3.346 22.188 9.172 1 90.31 85 LEU B CA 1
ATOM 1561 C C . LEU B 1 85 ? 4.195 21.828 7.957 1 90.31 85 LEU B C 1
ATOM 1563 O O . LEU B 1 85 ? 3.791 22.047 6.816 1 90.31 85 LEU B O 1
ATOM 1567 N N . MET B 1 86 ? 5.406 21.312 8.273 1 92.31 86 MET B N 1
ATOM 1568 C CA . MET B 1 86 ? 6.242 20.719 7.234 1 92.31 86 MET B CA 1
ATOM 1569 C C . MET B 1 86 ? 6.07 19.203 7.195 1 92.31 86 MET B C 1
ATOM 1571 O O . MET B 1 86 ? 6.191 18.531 8.227 1 92.31 86 MET B O 1
ATOM 1575 N N . SER B 1 87 ? 5.734 18.766 5.977 1 93.31 87 SER B N 1
ATOM 1576 C CA . SER B 1 87 ? 5.547 17.344 5.801 1 93.31 87 SER B CA 1
ATOM 1577 C C . SER B 1 87 ? 6.668 16.734 4.961 1 93.31 87 SER B C 1
ATOM 1579 O O . SER B 1 87 ? 7.109 17.328 3.98 1 93.31 87 SER B O 1
ATOM 1581 N N . ASP B 1 88 ? 7.082 15.57 5.398 1 92.94 88 ASP B N 1
ATOM 1582 C CA . ASP B 1 88 ? 8.18 14.969 4.645 1 92.94 88 ASP B CA 1
ATOM 1583 C C . ASP B 1 88 ? 7.84 13.531 4.238 1 92.94 88 ASP B C 1
ATOM 1585 O O . ASP B 1 88 ? 8.727 12.766 3.863 1 92.94 88 ASP B O 1
ATOM 1589 N N . CYS B 1 89 ? 6.598 13.188 4.41 1 97.31 89 CYS B N 1
ATOM 1590 C CA . CYS B 1 89 ? 6.098 11.953 3.814 1 97.31 89 CYS B CA 1
ATOM 1591 C C . CYS B 1 89 ? 4.605 12.055 3.529 1 97.31 89 CYS B C 1
ATOM 1593 O O . CYS B 1 89 ? 3.941 12.984 3.986 1 97.31 89 CYS B O 1
ATOM 1595 N N . LEU B 1 90 ? 4.098 11.227 2.744 1 97.31 90 LEU B N 1
ATOM 1596 C CA . LEU B 1 90 ? 2.689 11.141 2.383 1 97.31 90 LEU B CA 1
ATOM 1597 C C . LEU B 1 90 ? 2.109 9.789 2.779 1 97.31 90 LEU B C 1
ATOM 1599 O O . LEU B 1 90 ? 2.461 8.758 2.193 1 97.31 90 LEU B O 1
ATOM 1603 N N . VAL B 1 91 ? 1.27 9.797 3.744 1 98.12 91 VAL B N 1
ATOM 1604 C CA . VAL B 1 91 ? 0.559 8.57 4.102 1 98.12 91 VAL B CA 1
ATOM 1605 C C . VAL B 1 91 ? -0.447 8.219 3.01 1 98.12 91 VAL B C 1
ATOM 1607 O O . VAL B 1 91 ? -1.143 9.094 2.49 1 98.12 91 VAL B O 1
ATOM 1610 N N . THR B 1 92 ? -0.575 6.902 2.756 1 98 92 THR B N 1
ATOM 1611 C CA . THR B 1 92 ? -1.359 6.508 1.59 1 98 92 THR B CA 1
ATOM 1612 C C . THR B 1 92 ? -2.582 5.695 2.01 1 98 92 THR B C 1
ATOM 1614 O O . THR B 1 92 ? -2.615 5.137 3.107 1 98 92 THR B O 1
ATOM 1617 N N . GLY B 1 93 ? -3.543 5.715 1.134 1 98 93 GLY B N 1
ATOM 1618 C CA . GLY B 1 93 ? -4.789 4.977 1.273 1 98 93 GLY B CA 1
ATOM 1619 C C . GLY B 1 93 ? -5.594 4.918 -0.011 1 98 93 GLY B C 1
ATOM 1620 O O . GLY B 1 93 ? -5.082 5.238 -1.086 1 98 93 GLY B O 1
ATOM 1621 N N . PHE B 1 94 ? -6.789 4.375 0.224 1 98.12 94 PHE B N 1
ATOM 1622 C CA . PHE B 1 94 ? -7.691 4.219 -0.91 1 98.12 94 PHE B CA 1
ATOM 1623 C C . PHE B 1 94 ? -9.039 4.863 -0.62 1 98.12 94 PHE B C 1
ATOM 1625 O O . PHE B 1 94 ? -9.477 4.914 0.533 1 98.12 94 PHE B O 1
ATOM 1632 N N . GLN B 1 95 ? -9.641 5.238 -1.641 1 95.56 95 GLN B N 1
ATOM 1633 C CA . GLN B 1 95 ? -10.93 5.906 -1.479 1 95.56 95 GLN B CA 1
ATOM 1634 C C . GLN B 1 95 ? -12.039 4.895 -1.23 1 95.56 95 GLN B C 1
ATOM 1636 O O . GLN B 1 95 ? -12.109 3.863 -1.903 1 95.56 95 GLN B O 1
ATOM 1641 N N . SER B 1 96 ? -12.844 5.254 -0.286 1 94.06 96 SER B N 1
ATOM 1642 C CA . SER B 1 96 ? -14.07 4.504 -0.045 1 94.06 96 SER B CA 1
ATOM 1643 C C . SER B 1 96 ? -15.195 4.984 -0.949 1 94.06 96 SER B C 1
ATOM 1645 O O . SER B 1 96 ? -15.016 5.922 -1.729 1 94.06 96 SER B O 1
ATOM 1647 N N . GLU B 1 97 ? -16.344 4.289 -0.881 1 89.5 97 GLU B N 1
ATOM 1648 C CA . GLU B 1 97 ? -17.5 4.672 -1.681 1 89.5 97 GLU B CA 1
ATOM 1649 C C . GLU B 1 97 ? -17.969 6.086 -1.341 1 89.5 97 GLU B C 1
ATOM 1651 O O . GLU B 1 97 ? -18.5 6.797 -2.201 1 89.5 97 GLU B O 1
ATOM 1656 N N . ASN B 1 98 ? -17.75 6.508 -0.062 1 91.19 98 ASN B N 1
ATOM 1657 C CA . ASN B 1 98 ? -18.156 7.836 0.374 1 91.19 98 ASN B CA 1
ATOM 1658 C C . ASN B 1 98 ? -17.031 8.852 0.22 1 91.19 98 ASN B C 1
ATOM 1660 O O . ASN B 1 98 ? -17.047 9.906 0.861 1 91.19 98 ASN B O 1
ATOM 1664 N N . ARG B 1 99 ? -16 8.484 -0.482 1 90.81 99 ARG B N 1
ATOM 1665 C CA . ARG B 1 99 ? -14.883 9.352 -0.833 1 90.81 99 ARG B CA 1
ATOM 1666 C C . ARG B 1 99 ? -13.984 9.609 0.376 1 90.81 99 ARG B C 1
ATOM 1668 O O . ARG B 1 99 ? -13.32 10.648 0.455 1 90.81 99 ARG B O 1
ATOM 1675 N N . GLU B 1 100 ? -14.109 8.75 1.376 1 95.56 100 GLU B N 1
ATOM 1676 C CA . GLU B 1 100 ? -13.211 8.789 2.523 1 95.56 100 GLU B CA 1
ATOM 1677 C C . GLU B 1 100 ? -11.945 7.984 2.258 1 95.56 100 GLU B C 1
ATOM 1679 O O . GLU B 1 100 ? -11.945 7.062 1.44 1 95.56 100 GLU B O 1
ATOM 1684 N N . VAL B 1 101 ? -10.914 8.367 2.908 1 96.62 101 VAL B N 1
ATOM 1685 C CA . VAL B 1 101 ? -9.633 7.688 2.689 1 96.62 101 VAL B CA 1
ATOM 1686 C C . VAL B 1 101 ? -9.477 6.555 3.699 1 96.62 101 VAL B C 1
ATOM 1688 O O . VAL B 1 101 ? -9.469 6.785 4.91 1 96.62 101 VAL B O 1
ATOM 1691 N N . ALA B 1 102 ? -9.383 5.34 3.201 1 97.62 102 ALA B N 1
ATOM 1692 C CA . ALA B 1 102 ? -9.086 4.16 4.008 1 97.62 102 ALA B CA 1
ATOM 1693 C C . ALA B 1 102 ? -7.598 3.814 3.938 1 97.62 102 ALA B C 1
ATOM 1695 O O . ALA B 1 102 ? -7.055 3.6 2.852 1 97.62 102 ALA B O 1
ATOM 1696 N N . LEU B 1 103 ? -7 3.678 5.051 1 98.06 103 LEU B N 1
ATOM 1697 C CA . LEU B 1 103 ? -5.551 3.502 5.125 1 98.06 103 LEU B CA 1
ATOM 1698 C C . LEU B 1 103 ? -5.16 2.074 4.758 1 98.06 103 LEU B C 1
ATOM 1700 O O . LEU B 1 103 ? -5.891 1.128 5.059 1 98.06 103 LEU B O 1
ATOM 1704 N N . CYS B 1 104 ? -4.012 1.971 4.09 1 97.25 104 CYS B N 1
ATOM 1705 C CA . CYS B 1 104 ? -3.332 0.687 3.969 1 97.25 104 CYS B CA 1
ATOM 1706 C C . CYS B 1 104 ? -2.695 0.278 5.289 1 97.25 104 CYS B C 1
ATOM 1708 O O . CYS B 1 104 ? -1.961 1.059 5.898 1 97.25 104 CYS B O 1
ATOM 1710 N N . ILE B 1 105 ? -2.945 -0.904 5.711 1 96.31 105 ILE B N 1
ATOM 1711 C CA . ILE B 1 105 ? -2.412 -1.353 6.992 1 96.31 105 ILE B CA 1
ATOM 1712 C C . ILE B 1 105 ? -1.793 -2.74 6.836 1 96.31 105 ILE B C 1
ATOM 1714 O O . ILE B 1 105 ? -1.784 -3.303 5.742 1 96.31 105 ILE B O 1
ATOM 1718 N N . LEU B 1 106 ? -1.208 -3.186 7.852 1 95.81 106 LEU B N 1
ATOM 1719 C CA . LEU B 1 106 ? -0.64 -4.527 7.926 1 95.81 106 LEU B CA 1
ATOM 1720 C C . LEU B 1 106 ? -1.1 -5.242 9.195 1 95.81 106 LEU B C 1
ATOM 1722 O O . LEU B 1 106 ? -1.234 -4.617 10.25 1 95.81 106 LEU B O 1
ATOM 1726 N N . ASP B 1 107 ? -1.316 -6.516 9.078 1 91.38 107 ASP B N 1
ATOM 1727 C CA . ASP B 1 107 ? -1.734 -7.273 10.25 1 91.38 107 ASP B CA 1
ATOM 1728 C C . ASP B 1 107 ? -0.63 -8.219 10.719 1 91.38 107 ASP B C 1
ATOM 1730 O O .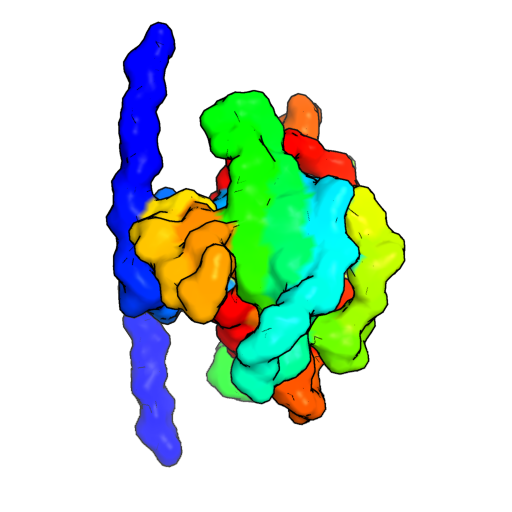 ASP B 1 107 ? -0.818 -8.984 11.672 1 91.38 107 ASP B O 1
ATOM 1734 N N . LYS B 1 108 ? 0.482 -8.227 9.969 1 95.56 108 LYS B N 1
ATOM 1735 C CA . LYS B 1 108 ? 1.66 -9 10.352 1 95.56 108 LYS B CA 1
ATOM 1736 C C . LYS B 1 108 ? 2.816 -8.086 10.742 1 95.56 108 LYS B C 1
ATOM 1738 O O . LYS B 1 108 ? 2.826 -6.902 10.383 1 95.56 108 LYS B O 1
ATOM 1743 N N . SER B 1 109 ? 3.729 -8.68 11.5 1 94.94 109 SER B N 1
ATOM 1744 C CA . SER B 1 109 ? 4.93 -7.938 11.867 1 94.94 109 SER B CA 1
ATOM 1745 C C . SER B 1 109 ? 5.852 -7.746 10.672 1 94.94 109 SER B C 1
ATOM 1747 O O . SER B 1 109 ? 6.047 -8.664 9.875 1 94.94 109 SER B O 1
ATOM 1749 N N . VAL B 1 110 ? 6.352 -6.555 10.562 1 97 110 VAL B N 1
ATOM 1750 C CA . VAL B 1 110 ? 7.285 -6.23 9.492 1 97 110 VAL B CA 1
ATOM 1751 C C . VAL B 1 110 ? 8.438 -5.395 10.039 1 97 110 VAL B C 1
ATOM 1753 O O . VAL B 1 110 ? 8.375 -4.902 11.164 1 97 110 VAL B O 1
ATOM 1756 N N . LEU B 1 111 ? 9.484 -5.27 9.219 1 96.5 111 LEU B N 1
ATOM 1757 C CA . LEU B 1 111 ? 10.594 -4.379 9.547 1 96.5 111 LEU B CA 1
ATOM 1758 C C . LEU B 1 111 ? 10.234 -2.932 9.219 1 96.5 111 LEU B C 1
ATOM 1760 O O . LEU B 1 111 ? 9.945 -2.602 8.07 1 96.5 111 LEU B O 1
ATOM 1764 N N . LEU B 1 112 ? 10.305 -2.146 10.297 1 97.38 112 LEU B N 1
ATOM 1765 C CA . LEU B 1 112 ? 10.008 -0.739 10.047 1 97.38 112 LEU B CA 1
ATOM 1766 C C . LEU B 1 112 ? 10.969 -0.16 9.016 1 97.38 112 LEU B C 1
ATOM 1768 O O . LEU B 1 112 ? 12.172 -0.426 9.062 1 97.38 112 LEU B O 1
ATOM 1772 N N . GLY B 1 113 ? 10.414 0.574 8.094 1 97.44 113 GLY B N 1
ATOM 1773 C CA . GLY B 1 113 ? 11.227 1.215 7.074 1 97.44 113 GLY B CA 1
ATOM 1774 C C . GLY B 1 113 ? 11.422 0.354 5.84 1 97.44 113 GLY B C 1
ATOM 1775 O O . GLY B 1 113 ? 11.953 0.817 4.832 1 97.44 113 GLY B O 1
ATOM 1776 N N . SER B 1 114 ? 10.969 -0.92 5.918 1 97.19 114 SER B N 1
ATOM 1777 C CA . SER B 1 114 ? 11.117 -1.762 4.734 1 97.19 114 SER B CA 1
ATOM 1778 C C . SER B 1 114 ? 10.32 -1.203 3.557 1 97.19 114 SER B C 1
ATOM 1780 O O . SER B 1 114 ? 9.328 -0.504 3.748 1 97.19 114 SER B O 1
ATOM 1782 N N . LYS B 1 115 ? 10.836 -1.523 2.396 1 97.19 115 LYS B N 1
ATOM 1783 C CA . LYS B 1 115 ? 10.258 -1.002 1.161 1 97.19 115 LYS B CA 1
ATOM 1784 C C . LYS B 1 115 ? 9.195 -1.944 0.611 1 97.19 115 LYS B C 1
ATOM 1786 O O . LYS B 1 115 ? 9.328 -3.166 0.708 1 97.19 115 LYS B O 1
ATOM 1791 N N . LEU B 1 116 ? 8.164 -1.292 0.015 1 98 116 LEU B N 1
ATOM 1792 C CA . LEU B 1 116 ? 7.145 -2.088 -0.664 1 98 116 LEU B CA 1
ATOM 1793 C C . LEU B 1 116 ? 7.754 -2.898 -1.8 1 98 116 LEU B C 1
ATOM 1795 O O . LEU B 1 116 ? 8.508 -2.363 -2.615 1 98 116 LEU B O 1
ATOM 1799 N N . LEU B 1 117 ? 7.465 -4.184 -1.826 1 91.06 117 LEU B N 1
ATOM 1800 C CA . LEU B 1 117 ? 8.008 -5.082 -2.84 1 91.06 117 LEU B CA 1
ATOM 1801 C C . LEU B 1 117 ? 6.887 -5.82 -3.568 1 91.06 117 LEU B C 1
ATOM 1803 O O . LEU B 1 117 ? 5.77 -5.926 -3.053 1 91.06 117 LEU B O 1
#

Nearest PDB structures (foldseek):
  2q2i-assembly1_A  TM=9.801E-01  e=6.822E-12  Agrobacterium fabrum str. C58
  2q2h-assembly1_A  TM=9.441E-01  e=4.241E-12  Agrobacterium fabrum str. C58
  2q2h-assembly1_B  TM=9.741E-01  e=6.968E-11  Agrobacterium fabrum str. C58
  2q2i-assembly1_B  TM=9.694E-01  e=7.346E-11  Agrobacterium fabrum str. C58
  2nzo-assembly1_A  TM=9.327E-01  e=2.227E-10  Bacillus subtilis